Protein AF-A0AAX2FC68-F1 (afdb_monomer)

Structure (mmCIF, N/CA/C/O backbone):
data_AF-A0AAX2FC68-F1
#
_entry.id   AF-A0AAX2FC68-F1
#
loop_
_atom_site.group_PDB
_atom_site.id
_atom_site.type_symbol
_atom_site.label_atom_id
_atom_site.label_alt_id
_atom_site.label_comp_id
_atom_site.label_asym_id
_atom_site.label_entity_id
_atom_site.label_seq_id
_atom_site.pdbx_PDB_ins_code
_atom_site.Cartn_x
_atom_site.Cartn_y
_atom_site.Cartn_z
_atom_site.occupancy
_atom_site.B_iso_or_equiv
_atom_site.auth_seq_id
_atom_site.auth_comp_id
_atom_site.auth_asym_id
_atom_site.auth_atom_id
_atom_site.pdbx_PDB_model_num
ATOM 1 N N . MET A 1 1 ? 67.591 -0.248 -25.889 1.00 40.47 1 MET A N 1
ATOM 2 C CA . MET A 1 1 ? 66.453 0.273 -26.676 1.00 40.47 1 MET A CA 1
ATOM 3 C C . MET A 1 1 ? 65.287 -0.695 -26.553 1.00 40.47 1 MET A C 1
ATOM 5 O O . MET A 1 1 ? 65.494 -1.879 -26.754 1.00 40.47 1 MET A O 1
ATOM 9 N N . LYS A 1 2 ? 64.114 -0.145 -26.212 1.00 37.44 2 LYS A N 1
ATOM 10 C CA . LYS A 1 2 ? 62.747 -0.684 -26.336 1.00 37.44 2 LYS A CA 1
ATOM 11 C C . LYS A 1 2 ? 62.444 -2.056 -25.714 1.00 37.44 2 LYS A C 1
ATOM 13 O O . LYS A 1 2 ? 62.484 -3.071 -26.389 1.00 37.44 2 LYS A O 1
ATOM 18 N N . ASN A 1 3 ? 6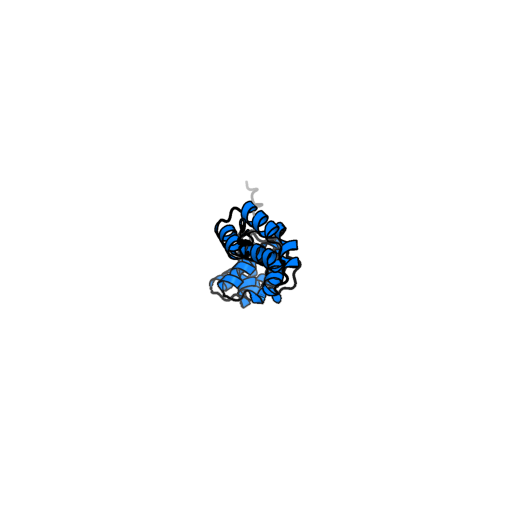1.953 -2.021 -24.475 1.00 39.72 3 ASN A N 1
ATOM 19 C CA . ASN A 1 3 ? 60.967 -2.987 -23.998 1.00 39.72 3 ASN A CA 1
ATOM 20 C C . ASN A 1 3 ? 59.783 -2.201 -23.419 1.00 39.72 3 ASN A C 1
ATOM 22 O O . ASN A 1 3 ? 59.843 -1.729 -22.288 1.00 39.72 3 ASN A O 1
ATOM 26 N N . SER A 1 4 ? 58.750 -1.954 -24.227 1.00 41.59 4 SER A N 1
ATOM 27 C CA . SER A 1 4 ? 57.489 -1.339 -23.780 1.00 41.59 4 SER A CA 1
ATOM 28 C C . SER A 1 4 ? 56.379 -1.636 -24.789 1.00 41.59 4 SER A C 1
ATOM 30 O O . SER A 1 4 ? 56.001 -0.782 -25.584 1.00 41.59 4 SER A O 1
ATOM 32 N N . GLN A 1 5 ? 55.866 -2.863 -24.773 1.00 49.41 5 GLN A N 1
ATOM 33 C CA . GLN A 1 5 ? 54.536 -3.185 -25.290 1.00 49.41 5 GLN A CA 1
ATOM 34 C C . GLN A 1 5 ? 53.947 -4.288 -24.410 1.00 49.41 5 GLN A C 1
ATOM 36 O O . GLN A 1 5 ? 54.045 -5.472 -24.698 1.00 49.41 5 GLN A O 1
ATOM 41 N N . ALA A 1 6 ? 53.391 -3.869 -23.278 1.00 46.03 6 ALA A N 1
ATOM 42 C CA . ALA A 1 6 ? 52.452 -4.650 -22.481 1.00 46.03 6 ALA A CA 1
ATOM 43 C C . ALA A 1 6 ? 51.629 -3.671 -21.633 1.00 46.03 6 ALA A C 1
ATOM 45 O O . ALA A 1 6 ? 51.728 -3.622 -20.414 1.00 46.03 6 ALA A O 1
ATOM 46 N N . ALA A 1 7 ? 50.865 -2.817 -22.309 1.00 46.41 7 ALA A N 1
ATOM 47 C CA . ALA A 1 7 ? 49.860 -1.967 -21.684 1.00 46.41 7 ALA A CA 1
ATOM 48 C C . ALA A 1 7 ? 48.646 -1.886 -22.612 1.00 46.41 7 ALA A C 1
ATOM 50 O O . ALA A 1 7 ? 48.330 -0.838 -23.157 1.00 46.41 7 ALA A O 1
ATOM 51 N N . SER A 1 8 ? 48.006 -3.027 -22.863 1.00 46.03 8 SER A N 1
ATOM 52 C CA . SER A 1 8 ? 46.668 -3.053 -23.456 1.00 46.03 8 SER A CA 1
ATOM 53 C C . SER A 1 8 ? 46.000 -4.388 -23.142 1.00 46.03 8 SER A C 1
ATOM 55 O O . SER A 1 8 ? 45.936 -5.277 -23.982 1.00 46.03 8 SER A O 1
ATOM 57 N N . ALA A 1 9 ? 45.592 -4.572 -21.885 1.00 43.12 9 ALA A N 1
ATOM 58 C CA . ALA A 1 9 ? 44.722 -5.695 -21.517 1.00 43.12 9 ALA A CA 1
ATOM 59 C C . ALA A 1 9 ? 43.842 -5.463 -20.275 1.00 43.12 9 ALA A C 1
ATOM 61 O O . ALA A 1 9 ? 42.993 -6.297 -20.004 1.00 43.12 9 ALA A O 1
ATOM 62 N N . ASN A 1 10 ? 43.974 -4.348 -19.541 1.00 42.75 10 ASN A N 1
ATOM 63 C CA . ASN A 1 10 ? 43.264 -4.161 -18.263 1.00 42.75 10 ASN A CA 1
ATOM 64 C C . ASN A 1 10 ? 42.402 -2.888 -18.211 1.00 42.75 10 ASN A C 1
ATOM 66 O O . ASN A 1 10 ? 42.397 -2.186 -17.207 1.00 42.75 10 ASN A O 1
ATOM 70 N N . ASN A 1 11 ? 41.682 -2.570 -19.290 1.00 44.22 11 ASN A N 1
ATOM 71 C CA . ASN A 1 11 ? 40.682 -1.490 -19.289 1.00 44.22 11 ASN A CA 1
ATOM 72 C C . ASN A 1 11 ? 39.440 -1.835 -20.129 1.00 44.22 11 ASN A C 1
ATOM 74 O O . ASN A 1 11 ? 38.867 -0.988 -20.809 1.00 44.22 11 ASN A O 1
ATOM 78 N N . VAL A 1 12 ? 39.002 -3.096 -20.085 1.00 41.94 12 VAL A N 1
ATOM 79 C CA . VAL A 1 12 ? 37.715 -3.498 -20.668 1.00 41.94 12 VAL A CA 1
ATOM 80 C C . VAL A 1 12 ? 36.619 -3.310 -19.608 1.00 41.94 12 VAL A C 1
ATOM 82 O O . VAL A 1 12 ? 36.277 -4.218 -18.863 1.00 41.94 12 VAL A O 1
ATOM 85 N N . THR A 1 13 ? 36.153 -2.059 -19.521 1.00 41.53 13 THR A N 1
ATOM 86 C CA . THR A 1 13 ? 34.776 -1.617 -19.209 1.00 41.53 13 THR A CA 1
ATOM 87 C C . THR A 1 13 ? 34.041 -2.240 -18.012 1.00 41.53 13 THR A C 1
ATOM 89 O O . THR A 1 13 ? 33.304 -3.209 -18.150 1.00 41.53 13 THR A O 1
ATOM 92 N N . SER A 1 14 ? 34.039 -1.525 -16.882 1.00 45.28 14 SER A N 1
ATOM 93 C CA . SER A 1 14 ? 33.048 -1.619 -15.786 1.00 45.28 14 SER A CA 1
ATOM 94 C C . SER A 1 14 ? 31.632 -1.129 -16.167 1.00 45.28 14 SER A C 1
ATOM 96 O O . SER A 1 14 ? 30.842 -0.728 -15.315 1.00 45.28 14 SER A O 1
ATOM 98 N N . LEU A 1 15 ? 31.314 -1.140 -17.460 1.00 46.47 15 LEU A N 1
ATOM 99 C CA . LEU A 1 15 ? 30.101 -0.620 -18.081 1.00 46.47 15 LEU A CA 1
ATOM 100 C C . LEU A 1 15 ? 29.661 -1.618 -19.155 1.00 46.47 15 LEU A C 1
ATOM 102 O O . LEU A 1 15 ? 29.575 -1.290 -20.336 1.00 46.47 15 LEU A O 1
ATOM 106 N N . GLU A 1 16 ? 29.326 -2.844 -18.759 1.00 49.53 16 GLU A N 1
ATOM 107 C CA . GLU A 1 16 ? 28.212 -3.488 -19.453 1.00 49.53 16 GLU A CA 1
ATOM 108 C C . GLU A 1 16 ? 26.978 -2.649 -19.122 1.00 49.53 16 GLU A C 1
ATOM 110 O O . GLU A 1 16 ? 26.281 -2.864 -18.130 1.00 49.53 16 GLU A O 1
ATOM 115 N N . VAL A 1 17 ? 26.769 -1.598 -19.917 1.00 57.50 17 VAL A N 1
ATOM 116 C CA . VAL A 1 17 ? 25.525 -0.843 -19.932 1.00 57.50 17 VAL A CA 1
ATOM 117 C C . VAL A 1 17 ? 24.435 -1.876 -20.159 1.00 57.50 17 VAL A C 1
ATOM 119 O O . VAL A 1 17 ? 24.321 -2.426 -21.254 1.00 57.50 17 VAL A O 1
ATOM 122 N N . ASN A 1 18 ? 23.662 -2.183 -19.118 1.00 79.19 18 ASN A N 1
ATOM 123 C CA . ASN A 1 18 ? 22.539 -3.090 -19.256 1.00 79.19 18 ASN A CA 1
ATOM 124 C C . ASN A 1 18 ? 21.540 -2.412 -20.199 1.00 79.19 18 ASN A C 1
ATOM 126 O O . ASN A 1 18 ? 20.808 -1.509 -19.794 1.00 79.19 18 ASN A O 1
ATOM 130 N N . ALA A 1 19 ? 21.561 -2.805 -21.474 1.00 91.38 19 ALA A N 1
ATOM 131 C CA . ALA A 1 19 ? 20.755 -2.186 -22.518 1.00 91.38 19 ALA A CA 1
ATOM 132 C C . ALA A 1 19 ? 19.268 -2.171 -22.135 1.00 91.38 19 ALA A C 1
ATOM 134 O O . ALA A 1 19 ? 18.586 -1.183 -22.392 1.00 91.38 19 ALA A O 1
ATOM 135 N N . ASN A 1 20 ? 18.802 -3.203 -21.423 1.00 95.31 20 ASN A N 1
ATOM 136 C CA . ASN A 1 20 ? 17.430 -3.282 -20.930 1.00 95.31 20 ASN A CA 1
ATOM 137 C C . ASN A 1 20 ? 17.138 -2.227 -19.849 1.00 95.31 20 ASN A C 1
ATOM 139 O O . ASN A 1 20 ? 16.063 -1.637 -19.851 1.00 95.31 20 ASN A O 1
ATOM 143 N N . LEU A 1 21 ? 18.089 -1.926 -18.953 1.00 95.62 21 LEU A N 1
ATOM 144 C CA . LEU A 1 21 ? 17.924 -0.850 -17.966 1.00 95.62 21 LEU A CA 1
ATOM 145 C C . LEU A 1 21 ? 17.773 0.505 -18.669 1.00 95.62 21 LEU A C 1
ATOM 147 O O . LEU A 1 21 ? 16.828 1.239 -18.394 1.00 95.62 21 LEU A O 1
ATOM 151 N N . ILE A 1 22 ? 18.655 0.819 -19.621 1.00 96.12 22 ILE A N 1
ATOM 152 C CA . ILE A 1 22 ? 18.589 2.084 -20.369 1.00 96.12 22 ILE A CA 1
ATOM 153 C C . ILE A 1 22 ? 17.311 2.179 -21.207 1.00 96.12 22 ILE A C 1
ATOM 155 O O . ILE A 1 22 ? 16.667 3.230 -21.227 1.00 96.12 22 ILE A O 1
ATOM 159 N N . ASN A 1 23 ? 16.924 1.102 -21.891 1.00 96.94 23 ASN A N 1
ATOM 160 C CA . ASN A 1 23 ? 15.702 1.071 -22.691 1.00 96.94 23 ASN A CA 1
ATOM 161 C C . ASN A 1 23 ? 14.460 1.222 -21.816 1.00 96.94 23 ASN A C 1
ATOM 163 O O . ASN A 1 23 ? 13.601 2.043 -22.134 1.00 96.94 23 ASN A O 1
ATOM 167 N N . GLY A 1 24 ? 14.396 0.504 -20.693 1.00 97.75 24 GLY A N 1
ATOM 168 C CA . GLY A 1 24 ? 13.318 0.635 -19.722 1.00 97.75 24 GLY A CA 1
ATOM 169 C C . GLY A 1 24 ? 13.201 2.066 -19.199 1.00 97.75 24 GLY A C 1
ATOM 170 O O . GLY A 1 24 ? 12.123 2.649 -19.264 1.00 97.75 24 GLY A O 1
ATOM 171 N N . LEU A 1 25 ? 14.313 2.694 -18.798 1.00 97.69 25 LEU A N 1
ATOM 172 C CA . LEU A 1 25 ? 14.320 4.092 -18.348 1.00 97.69 25 LEU A CA 1
ATOM 173 C C . LEU A 1 25 ? 13.834 5.061 -19.438 1.00 97.69 25 LEU A C 1
ATOM 175 O O . LEU A 1 25 ? 13.022 5.943 -19.159 1.00 97.69 25 LEU A O 1
ATOM 179 N N . ARG A 1 26 ? 14.284 4.888 -20.689 1.00 98.06 26 ARG A N 1
ATOM 180 C CA . ARG A 1 26 ? 13.847 5.714 -21.829 1.00 98.06 26 ARG A CA 1
ATOM 181 C C . ARG A 1 26 ? 12.356 5.557 -22.116 1.00 98.06 26 ARG A C 1
ATOM 183 O O . ARG A 1 26 ? 11.676 6.557 -22.325 1.00 98.06 26 ARG A O 1
ATOM 190 N N . LEU A 1 27 ? 11.847 4.326 -22.112 1.00 98.56 27 LEU A N 1
ATOM 191 C CA . LEU A 1 27 ? 10.428 4.033 -22.315 1.00 98.56 27 LEU A CA 1
ATOM 192 C C . LEU A 1 27 ? 9.574 4.612 -21.177 1.00 98.56 27 LEU A C 1
ATOM 194 O O . LEU A 1 27 ? 8.558 5.253 -21.450 1.00 98.56 27 LEU A O 1
ATOM 198 N N . SER A 1 28 ? 10.016 4.479 -19.922 1.00 98.06 28 SER A N 1
ATOM 199 C CA . SER A 1 28 ? 9.349 5.087 -18.764 1.00 98.06 28 SER A CA 1
ATOM 200 C C . SER A 1 28 ? 9.317 6.612 -18.845 1.00 98.06 28 SER A C 1
ATOM 202 O O . SER A 1 28 ? 8.293 7.212 -18.520 1.00 98.06 28 SER A O 1
ATOM 204 N N . ALA A 1 29 ? 10.392 7.250 -19.323 1.00 97.88 29 ALA A N 1
ATOM 205 C CA . ALA A 1 29 ? 10.455 8.704 -19.492 1.00 97.88 29 ALA A CA 1
ATOM 206 C C . ALA A 1 29 ? 9.428 9.238 -20.509 1.00 97.88 29 ALA A C 1
ATOM 208 O O . ALA A 1 29 ? 8.962 10.367 -20.374 1.00 97.88 29 ALA A O 1
ATOM 209 N N . VAL A 1 30 ? 9.033 8.420 -21.490 1.00 98.06 30 VAL A N 1
ATOM 210 C CA . VAL A 1 30 ? 7.957 8.732 -22.451 1.00 98.06 30 VAL A CA 1
ATOM 211 C C . VAL A 1 30 ? 6.627 8.053 -22.099 1.00 98.06 30 VAL A C 1
ATOM 213 O O . VAL A 1 30 ? 5.759 7.910 -22.956 1.00 98.06 30 VAL A O 1
ATOM 216 N N . GLN A 1 31 ? 6.463 7.639 -20.837 1.00 97.88 31 GLN A N 1
ATOM 217 C CA . GLN A 1 31 ? 5.240 7.059 -20.263 1.00 97.88 31 GLN A CA 1
ATOM 218 C C . GLN A 1 31 ? 4.774 5.739 -20.904 1.00 97.88 31 GLN A C 1
ATOM 220 O O . GLN A 1 31 ? 3.636 5.310 -20.712 1.00 97.88 31 GLN A O 1
ATOM 225 N N . LYS A 1 32 ? 5.658 5.036 -21.621 1.00 98.50 32 LYS A N 1
ATOM 226 C CA . LYS A 1 32 ? 5.400 3.685 -22.143 1.00 98.50 32 LYS A CA 1
ATOM 227 C C . LYS A 1 32 ? 5.672 2.636 -21.067 1.00 98.50 32 LYS A C 1
ATOM 229 O O . LYS A 1 32 ? 6.570 1.806 -21.199 1.00 98.50 32 LYS A O 1
ATOM 234 N N . TYR A 1 33 ? 4.925 2.701 -19.967 1.00 98.44 33 TYR A N 1
ATOM 235 C CA . TYR A 1 33 ? 5.216 1.915 -18.765 1.00 98.44 33 TYR A CA 1
ATOM 236 C C . TYR A 1 33 ? 5.081 0.405 -18.977 1.00 98.44 33 TYR A C 1
ATOM 238 O O . TYR A 1 33 ? 5.856 -0.355 -18.401 1.00 98.44 33 TYR A O 1
ATOM 246 N N . GLN A 1 34 ? 4.133 -0.046 -19.804 1.00 98.44 34 GLN A N 1
ATOM 247 C CA . GLN A 1 34 ? 3.976 -1.468 -20.122 1.00 98.44 34 GLN A CA 1
ATOM 248 C C . GLN A 1 34 ? 5.219 -2.016 -20.837 1.00 98.44 34 GLN A C 1
ATOM 250 O O . GLN A 1 34 ? 5.758 -3.035 -20.411 1.00 98.44 34 GLN A O 1
ATOM 255 N N . ASP A 1 35 ? 5.710 -1.308 -21.858 1.00 98.44 35 ASP A N 1
ATOM 256 C CA . ASP A 1 35 ? 6.912 -1.694 -22.608 1.00 98.44 35 ASP A CA 1
ATOM 257 C C . ASP A 1 35 ? 8.164 -1.597 -21.728 1.00 98.44 35 ASP A C 1
ATOM 259 O O . ASP A 1 35 ? 8.995 -2.503 -21.707 1.00 98.44 35 ASP A O 1
ATOM 263 N N . ALA A 1 36 ? 8.277 -0.528 -20.935 1.00 98.56 36 ALA A N 1
ATOM 264 C CA . ALA A 1 36 ? 9.378 -0.351 -19.997 1.00 98.56 36 ALA A CA 1
ATOM 265 C C . ALA A 1 36 ? 9.447 -1.486 -18.966 1.00 98.56 36 ALA A C 1
ATOM 267 O O . ALA A 1 36 ? 10.529 -1.981 -18.654 1.00 98.56 36 ALA A O 1
ATOM 268 N N . ALA A 1 37 ? 8.294 -1.944 -18.472 1.00 98.44 37 ALA A N 1
ATOM 269 C CA . ALA A 1 37 ? 8.232 -3.076 -17.561 1.00 98.44 37 ALA A CA 1
ATOM 270 C C . ALA A 1 37 ? 8.746 -4.371 -18.213 1.00 98.44 37 ALA A C 1
ATOM 272 O O . ALA A 1 37 ? 9.383 -5.158 -17.522 1.00 98.44 37 ALA A O 1
ATOM 273 N N . LEU A 1 38 ? 8.513 -4.593 -19.514 1.00 98.12 38 LEU A N 1
ATOM 274 C CA . LEU A 1 38 ? 9.059 -5.755 -20.234 1.00 98.12 38 LEU A CA 1
ATOM 275 C C . LEU A 1 38 ? 10.588 -5.699 -20.353 1.00 98.12 38 LEU A C 1
ATOM 277 O O . LEU A 1 38 ? 11.248 -6.737 -20.304 1.00 98.12 38 LEU A O 1
ATOM 281 N N . GLU A 1 39 ? 11.163 -4.504 -20.485 1.00 97.94 39 GLU A N 1
ATOM 282 C CA . GLU A 1 39 ? 12.617 -4.328 -20.445 1.00 97.94 39 GLU A CA 1
ATOM 283 C C . GLU A 1 39 ? 13.161 -4.573 -19.030 1.00 97.94 39 GLU A C 1
ATOM 285 O O . GLU A 1 39 ? 14.111 -5.336 -18.852 1.00 97.94 39 GLU A O 1
ATOM 290 N N . PHE A 1 40 ? 12.517 -4.024 -17.997 1.00 97.56 40 PHE A N 1
ATOM 291 C CA . PHE A 1 40 ? 12.919 -4.250 -16.605 1.00 97.56 40 PHE A CA 1
ATOM 292 C C . PHE A 1 40 ? 12.728 -5.690 -16.121 1.00 97.56 40 PHE A C 1
ATOM 294 O O . PHE A 1 40 ? 13.457 -6.120 -15.228 1.00 97.56 40 PHE A O 1
ATOM 301 N N . ASP A 1 41 ? 11.832 -6.467 -16.737 1.00 97.12 41 ASP A N 1
ATOM 302 C CA . ASP A 1 41 ? 11.682 -7.903 -16.471 1.00 97.12 41 ASP A CA 1
ATOM 303 C C . ASP A 1 41 ? 12.984 -8.686 -16.779 1.00 97.12 41 ASP A C 1
ATOM 305 O O . ASP A 1 41 ? 13.192 -9.767 -16.228 1.00 97.12 41 ASP A O 1
ATOM 309 N N . LYS A 1 42 ? 13.880 -8.128 -17.609 1.00 95.69 42 LYS A N 1
ATOM 310 C CA . LYS A 1 42 ? 15.174 -8.713 -18.013 1.00 95.69 42 LYS A CA 1
ATOM 311 C C . LYS A 1 42 ? 16.359 -8.212 -17.173 1.00 95.69 42 LYS A C 1
ATOM 313 O O . LYS A 1 42 ? 17.500 -8.609 -17.414 1.00 95.69 42 LYS A O 1
ATOM 318 N N . VAL A 1 43 ? 16.122 -7.300 -16.231 1.00 94.06 43 VAL A N 1
ATOM 319 C CA . VAL A 1 43 ? 17.163 -6.664 -15.415 1.00 94.06 43 VAL A CA 1
ATOM 320 C C . VAL A 1 43 ? 17.287 -7.373 -14.067 1.00 94.06 43 VAL A C 1
ATOM 322 O O . VAL A 1 43 ? 16.293 -7.648 -13.398 1.00 94.06 43 VAL A O 1
ATOM 325 N N . ASP A 1 44 ? 18.521 -7.627 -13.622 1.00 94.62 44 ASP A N 1
ATOM 326 C CA . ASP A 1 44 ? 18.782 -8.125 -12.268 1.00 94.62 44 ASP A CA 1
ATOM 327 C C . ASP A 1 44 ? 18.579 -7.000 -11.241 1.00 94.62 44 ASP A C 1
ATOM 329 O O . ASP A 1 44 ? 19.502 -6.247 -10.916 1.00 94.62 44 ASP A O 1
ATOM 333 N N . TYR A 1 45 ? 17.348 -6.887 -10.731 1.00 95.50 45 TYR A N 1
ATOM 334 C CA . TYR A 1 45 ? 16.937 -5.857 -9.772 1.00 95.50 45 TYR A CA 1
ATOM 335 C C . TYR A 1 45 ? 17.876 -5.758 -8.560 1.00 95.50 45 TYR A C 1
ATOM 337 O O . TYR A 1 45 ? 18.128 -4.661 -8.061 1.00 95.50 45 TYR A O 1
ATOM 345 N N . LYS A 1 46 ? 18.447 -6.876 -8.089 1.00 95.31 46 LYS A N 1
ATOM 346 C CA . LYS A 1 46 ? 19.290 -6.885 -6.882 1.00 95.31 46 LYS A CA 1
ATOM 347 C C . LYS A 1 46 ? 20.595 -6.114 -7.069 1.00 95.31 46 LYS A C 1
ATOM 349 O O . LYS A 1 46 ? 21.102 -5.574 -6.087 1.00 95.31 46 LYS A O 1
ATOM 354 N N . LYS A 1 47 ? 21.097 -6.030 -8.305 1.00 94.25 47 LYS A N 1
ATOM 355 C CA . LYS A 1 47 ? 22.338 -5.324 -8.665 1.00 94.25 47 LYS A CA 1
ATOM 356 C C . LYS A 1 47 ? 22.142 -3.835 -8.945 1.00 94.25 47 LYS A C 1
ATOM 358 O O . LYS A 1 47 ? 23.124 -3.124 -9.133 1.00 94.25 47 LYS A O 1
ATOM 363 N N . LEU A 1 48 ? 20.898 -3.364 -8.991 1.00 94.12 48 LEU A N 1
ATOM 364 C CA . LEU A 1 48 ? 20.595 -1.972 -9.297 1.00 94.12 48 LEU A CA 1
ATOM 365 C C . LEU A 1 48 ? 20.928 -1.032 -8.136 1.00 94.12 48 LEU A C 1
ATOM 367 O O . LEU A 1 48 ? 20.754 -1.370 -6.959 1.00 94.12 48 LEU A O 1
ATOM 371 N N . GLY A 1 49 ? 21.345 0.185 -8.490 1.00 94.25 49 GLY A N 1
ATOM 372 C CA . GLY A 1 49 ? 21.458 1.296 -7.553 1.00 94.25 49 GLY A CA 1
ATOM 373 C C . GLY A 1 49 ? 20.088 1.744 -7.036 1.00 94.25 49 GLY A C 1
ATOM 374 O O . GLY A 1 49 ? 19.048 1.444 -7.621 1.00 94.25 49 GLY A O 1
ATOM 375 N N . LYS A 1 50 ? 20.078 2.490 -5.926 1.00 95.38 50 LYS A N 1
ATOM 376 C CA . LYS A 1 50 ? 18.846 2.922 -5.241 1.00 95.38 50 LYS A CA 1
ATOM 377 C C . LYS A 1 50 ? 17.862 3.652 -6.164 1.00 95.38 50 LYS A C 1
ATOM 379 O O . LYS A 1 50 ? 16.666 3.385 -6.107 1.00 95.38 50 LYS A O 1
ATOM 384 N N . GLU A 1 51 ? 18.355 4.562 -6.999 1.00 95.44 51 GLU A N 1
ATOM 385 C CA . GLU A 1 51 ? 17.493 5.367 -7.872 1.00 95.44 51 GLU A CA 1
ATOM 386 C C . GLU A 1 51 ? 16.939 4.553 -9.051 1.00 95.44 51 GLU A C 1
ATOM 388 O O . GLU A 1 51 ? 15.751 4.652 -9.353 1.00 95.44 51 GLU A O 1
ATOM 393 N N . ASP A 1 52 ? 17.737 3.649 -9.627 1.00 96.56 52 ASP A N 1
ATOM 394 C CA . ASP A 1 52 ? 17.263 2.721 -10.661 1.00 96.56 52 ASP A CA 1
ATOM 395 C C . ASP A 1 52 ? 16.210 1.756 -10.109 1.00 96.56 52 ASP A C 1
ATOM 397 O O . ASP A 1 52 ? 15.180 1.530 -10.743 1.00 96.56 52 ASP A O 1
ATOM 401 N N . LYS A 1 53 ? 16.414 1.232 -8.890 1.00 97.81 53 LYS A N 1
ATOM 402 C CA . LYS A 1 53 ? 15.410 0.403 -8.205 1.00 97.81 53 LYS A CA 1
ATOM 403 C C . LYS A 1 53 ? 14.081 1.135 -8.075 1.00 97.81 53 LYS A C 1
ATOM 405 O O . LYS A 1 53 ? 13.048 0.578 -8.437 1.00 97.81 53 LYS A O 1
ATOM 410 N N . LYS A 1 54 ? 14.095 2.394 -7.625 1.00 97.75 54 LYS A N 1
ATOM 411 C CA . LYS A 1 54 ? 12.873 3.209 -7.543 1.00 97.75 54 LYS A CA 1
ATOM 412 C C . LYS A 1 54 ? 12.213 3.372 -8.910 1.00 97.75 54 LYS A C 1
ATOM 414 O O . LYS A 1 54 ? 11.006 3.170 -9.012 1.00 97.75 54 LYS A O 1
ATOM 419 N N . ALA A 1 55 ? 12.978 3.700 -9.953 1.00 97.94 55 ALA A N 1
ATOM 420 C CA . ALA A 1 55 ? 12.437 3.849 -11.304 1.00 97.94 55 ALA A CA 1
ATOM 421 C C . ALA A 1 55 ? 11.752 2.558 -11.789 1.00 97.94 55 ALA A C 1
ATOM 423 O O . ALA A 1 55 ? 10.649 2.612 -12.343 1.00 97.94 55 ALA A O 1
ATOM 424 N N . VAL A 1 56 ? 12.355 1.399 -11.513 1.00 98.44 56 VAL A N 1
ATOM 425 C CA . VAL A 1 56 ? 11.781 0.079 -11.810 1.00 98.44 56 VAL A CA 1
ATOM 426 C C . VAL A 1 56 ? 10.484 -0.158 -11.029 1.00 98.44 56 VAL A C 1
ATOM 428 O O . VAL A 1 56 ? 9.466 -0.498 -11.634 1.00 98.44 56 VAL A O 1
ATOM 431 N N . LEU A 1 57 ? 10.480 0.062 -9.709 1.00 98.75 57 LEU A N 1
ATOM 432 C CA . LEU A 1 57 ? 9.301 -0.141 -8.855 1.00 98.75 57 LEU A CA 1
ATOM 433 C C . LEU A 1 57 ? 8.120 0.749 -9.273 1.00 98.75 57 LEU A C 1
ATOM 435 O O . LEU A 1 57 ? 7.002 0.255 -9.439 1.00 98.75 57 LEU A O 1
ATOM 439 N N . PHE A 1 58 ? 8.364 2.040 -9.518 1.00 98.50 58 PHE A N 1
ATOM 440 C CA . PHE A 1 58 ? 7.331 2.955 -10.012 1.00 98.50 58 PHE A CA 1
ATOM 441 C C . PHE A 1 58 ? 6.842 2.571 -11.407 1.00 98.50 58 PHE A C 1
ATOM 443 O O . PHE A 1 58 ? 5.646 2.638 -11.670 1.00 98.50 58 PHE A O 1
ATOM 450 N N . THR A 1 59 ? 7.723 2.103 -12.290 1.00 98.69 59 THR A N 1
ATOM 451 C CA . THR A 1 59 ? 7.307 1.621 -13.615 1.00 98.69 59 THR A CA 1
ATOM 452 C C . THR A 1 59 ? 6.410 0.388 -13.507 1.00 98.69 59 THR A C 1
ATOM 454 O O . THR A 1 59 ? 5.393 0.303 -14.199 1.00 98.69 59 THR A O 1
ATOM 457 N N . TYR A 1 60 ? 6.715 -0.550 -12.605 1.00 98.75 60 TYR A N 1
ATOM 458 C CA . TYR A 1 60 ? 5.813 -1.670 -12.330 1.00 98.75 60 TYR A CA 1
ATOM 459 C C . TYR A 1 60 ? 4.464 -1.195 -11.788 1.00 98.75 60 TYR A C 1
ATOM 461 O O . TYR A 1 60 ? 3.431 -1.649 -12.270 1.00 98.75 60 TYR A O 1
ATOM 469 N N . LEU A 1 61 ? 4.437 -0.241 -10.858 1.00 98.56 61 LEU A N 1
ATOM 470 C CA . LEU A 1 61 ? 3.186 0.327 -10.351 1.00 98.56 61 LEU A CA 1
ATOM 471 C C . LEU A 1 61 ? 2.347 0.980 -11.463 1.00 98.56 61 LEU A C 1
ATOM 473 O O . LEU A 1 61 ? 1.176 0.639 -11.631 1.00 98.56 61 LEU A O 1
ATOM 477 N N . LEU A 1 62 ? 2.959 1.859 -12.258 1.00 98.06 62 LEU A N 1
ATOM 478 C CA . LEU A 1 62 ? 2.291 2.622 -13.318 1.00 98.06 62 LEU A CA 1
ATOM 479 C C . LEU A 1 62 ? 1.872 1.753 -14.515 1.00 98.06 62 LEU A C 1
ATOM 481 O O . LEU A 1 62 ? 0.922 2.086 -15.216 1.00 98.06 62 LEU A O 1
ATOM 485 N N . SER A 1 63 ? 2.523 0.606 -14.719 1.00 98.00 63 SER A N 1
ATOM 486 C CA . SER A 1 63 ? 2.101 -0.411 -15.696 1.00 98.00 63 SER A CA 1
ATOM 487 C C . SER A 1 63 ? 1.025 -1.371 -15.168 1.00 98.00 63 SER A C 1
ATOM 489 O O . SER A 1 63 ? 0.638 -2.302 -15.872 1.00 98.00 63 SER A O 1
ATOM 491 N N . GLY A 1 64 ? 0.535 -1.174 -13.938 1.00 96.88 64 GLY A N 1
ATOM 492 C CA . GLY A 1 64 ? -0.471 -2.034 -13.308 1.00 96.88 64 GLY A CA 1
ATOM 493 C C . GLY A 1 64 ? 0.088 -3.312 -12.671 1.00 96.88 64 GLY A C 1
ATOM 494 O O . GLY A 1 64 ? -0.676 -4.125 -12.159 1.00 96.88 64 GLY A O 1
ATOM 495 N N . LYS A 1 65 ? 1.412 -3.489 -12.638 1.00 97.94 65 LYS A N 1
ATOM 496 C CA . LYS A 1 65 ? 2.121 -4.621 -12.018 1.00 97.94 65 LYS A CA 1
ATOM 497 C C . LYS A 1 65 ? 2.484 -4.342 -10.545 1.00 97.94 65 LYS A C 1
ATOM 499 O O . LYS A 1 65 ? 3.575 -4.688 -10.096 1.00 97.94 65 LYS A O 1
ATOM 504 N N . ALA A 1 66 ? 1.580 -3.740 -9.768 1.00 98.06 66 ALA A N 1
ATOM 505 C CA . ALA A 1 66 ? 1.841 -3.351 -8.373 1.00 98.06 66 ALA A CA 1
ATOM 506 C C . ALA A 1 66 ? 2.253 -4.529 -7.466 1.00 98.06 66 ALA A C 1
ATOM 508 O O . ALA A 1 66 ? 3.151 -4.376 -6.641 1.00 98.06 66 ALA A O 1
ATOM 509 N N . GLN A 1 67 ? 1.670 -5.718 -7.671 1.00 98.06 67 GLN A N 1
ATOM 510 C CA . GLN A 1 67 ? 2.069 -6.944 -6.966 1.00 98.06 67 GLN A CA 1
ATOM 511 C C . GLN A 1 67 ? 3.572 -7.211 -7.104 1.00 98.06 67 GLN A C 1
ATOM 513 O O . GLN A 1 67 ? 4.258 -7.425 -6.112 1.00 98.06 67 GLN A O 1
ATOM 518 N N . LYS A 1 68 ? 4.094 -7.124 -8.332 1.00 97.69 68 LYS A N 1
ATOM 519 C CA . LYS A 1 68 ? 5.508 -7.373 -8.611 1.00 97.69 68 LYS A CA 1
ATOM 520 C C . LYS A 1 68 ? 6.413 -6.368 -7.903 1.00 97.69 68 LYS A C 1
ATOM 522 O O . LYS A 1 68 ? 7.478 -6.744 -7.428 1.00 97.69 68 LYS A O 1
ATOM 527 N N . ALA A 1 69 ? 5.998 -5.104 -7.826 1.00 97.81 69 ALA A N 1
ATOM 528 C CA . ALA A 1 69 ? 6.755 -4.087 -7.105 1.00 97.81 69 ALA A CA 1
ATOM 529 C C . ALA A 1 69 ? 6.865 -4.429 -5.606 1.00 97.81 69 ALA A C 1
ATOM 531 O O . ALA A 1 69 ? 7.956 -4.372 -5.049 1.00 97.81 69 ALA A O 1
ATOM 532 N N . ILE A 1 70 ? 5.767 -4.864 -4.981 1.00 97.50 70 ILE A N 1
ATOM 533 C CA . ILE A 1 70 ? 5.740 -5.269 -3.563 1.00 97.50 70 ILE A CA 1
ATOM 534 C C . ILE A 1 70 ? 6.537 -6.557 -3.322 1.00 97.50 70 ILE A C 1
ATOM 536 O O . ILE A 1 70 ? 7.225 -6.671 -2.309 1.00 97.50 70 ILE A O 1
ATOM 540 N N . ASP A 1 71 ? 6.464 -7.522 -4.242 1.00 96.56 71 ASP A N 1
ATOM 541 C CA . ASP A 1 71 ? 7.219 -8.777 -4.142 1.00 96.56 71 ASP A CA 1
ATOM 542 C C . ASP A 1 71 ? 8.737 -8.542 -4.207 1.00 96.56 71 ASP A C 1
ATOM 544 O O . ASP A 1 71 ? 9.508 -9.291 -3.606 1.00 96.56 71 ASP A O 1
ATOM 548 N N . LEU A 1 72 ? 9.167 -7.505 -4.934 1.00 96.75 72 LEU A N 1
ATOM 549 C CA . LEU A 1 72 ? 10.566 -7.085 -5.006 1.00 96.75 72 LEU A CA 1
ATOM 550 C C . LEU A 1 72 ? 11.001 -6.297 -3.767 1.00 96.75 72 LEU A C 1
ATOM 552 O O . LEU A 1 72 ? 12.111 -6.510 -3.282 1.00 96.75 72 LEU A O 1
ATOM 556 N N . GLU A 1 73 ? 10.149 -5.398 -3.273 1.00 96.62 73 GLU A N 1
ATOM 557 C CA . GLU A 1 73 ? 10.452 -4.507 -2.154 1.00 96.62 73 GLU A CA 1
ATOM 558 C C . GLU A 1 73 ? 9.188 -4.264 -1.314 1.00 96.62 73 GLU A C 1
ATOM 560 O O . GLU A 1 73 ? 8.309 -3.488 -1.694 1.00 96.62 73 GLU A O 1
ATOM 565 N N . GLN A 1 74 ? 9.080 -4.913 -0.150 1.00 94.81 74 GLN A N 1
ATOM 566 C CA . GLN A 1 74 ? 7.857 -4.834 0.660 1.00 94.81 74 GLN A CA 1
ATOM 567 C C . GLN A 1 74 ? 7.563 -3.418 1.165 1.00 94.81 74 GLN A C 1
ATOM 569 O O . GLN A 1 74 ? 6.396 -3.025 1.222 1.00 94.81 74 GLN A O 1
ATOM 574 N N . ASP A 1 75 ? 8.599 -2.633 1.460 1.00 94.25 75 ASP A N 1
ATOM 575 C CA . ASP A 1 75 ? 8.467 -1.249 1.929 1.00 94.25 75 ASP A CA 1
ATOM 576 C C . ASP A 1 75 ? 7.872 -0.324 0.853 1.00 94.25 75 ASP A C 1
ATOM 578 O O . ASP A 1 75 ? 7.327 0.737 1.157 1.00 94.25 75 ASP A O 1
ATOM 582 N N . PHE A 1 76 ? 7.872 -0.747 -0.417 1.00 97.25 76 PHE A N 1
ATOM 583 C CA . PHE A 1 76 ? 7.219 -0.007 -1.495 1.00 97.25 76 PHE A CA 1
ATOM 584 C C . PHE A 1 76 ? 5.683 -0.009 -1.390 1.00 97.25 76 PHE A C 1
ATOM 586 O O . PHE A 1 76 ? 5.017 0.766 -2.082 1.00 97.25 76 PHE A O 1
ATOM 593 N N . ALA A 1 77 ? 5.100 -0.823 -0.501 1.00 97.50 77 ALA A N 1
ATOM 594 C CA . ALA A 1 77 ? 3.662 -0.844 -0.236 1.00 97.50 77 ALA A CA 1
ATOM 595 C C . ALA A 1 77 ? 3.085 0.549 0.075 1.00 97.50 77 ALA A C 1
ATOM 597 O O . ALA A 1 77 ? 1.981 0.862 -0.372 1.00 97.50 77 ALA A O 1
ATOM 598 N N . GLU A 1 78 ? 3.831 1.418 0.764 1.00 96.81 78 GLU A N 1
ATOM 599 C CA . GLU A 1 78 ? 3.382 2.784 1.056 1.00 96.81 78 GLU A CA 1
ATOM 600 C C . GLU A 1 78 ? 3.201 3.627 -0.213 1.00 96.81 78 GLU A C 1
ATOM 602 O O . GLU A 1 78 ? 2.204 4.341 -0.354 1.00 96.81 78 GLU A O 1
ATOM 607 N N . SER A 1 79 ? 4.110 3.486 -1.181 1.00 98.06 79 SER A N 1
ATOM 608 C CA . SER A 1 79 ? 3.994 4.153 -2.484 1.00 98.06 79 SER A CA 1
ATOM 609 C C . SER A 1 79 ? 2.815 3.609 -3.293 1.00 98.06 79 SER A C 1
ATOM 611 O O . SER A 1 79 ? 2.103 4.384 -3.931 1.00 98.06 79 SER A O 1
ATOM 613 N N . VAL A 1 80 ? 2.557 2.296 -3.227 1.00 98.38 80 VAL A N 1
ATOM 614 C CA . VAL A 1 80 ? 1.397 1.669 -3.886 1.00 98.38 80 VAL A CA 1
ATOM 615 C C . VAL A 1 80 ? 0.081 2.209 -3.322 1.00 98.38 80 VAL A C 1
ATOM 617 O O . VAL A 1 80 ? -0.787 2.626 -4.091 1.00 98.38 80 VAL A O 1
ATOM 620 N N . VAL A 1 81 ? -0.062 2.246 -1.993 1.00 98.25 81 VAL A N 1
ATOM 621 C CA . VAL A 1 81 ? -1.257 2.798 -1.332 1.00 98.25 81 VAL A CA 1
ATOM 622 C C . VAL A 1 81 ? -1.426 4.275 -1.671 1.00 98.25 81 VAL A C 1
ATOM 624 O O . VAL A 1 81 ? -2.514 4.681 -2.077 1.00 98.25 81 VAL A O 1
ATOM 627 N N . SER A 1 82 ? -0.355 5.067 -1.566 1.00 97.81 82 SER A N 1
ATOM 628 C CA . SER A 1 82 ? -0.394 6.505 -1.858 1.00 97.81 82 SER A CA 1
ATOM 629 C C . SER A 1 82 ? -0.834 6.784 -3.294 1.00 97.81 82 SER A C 1
ATOM 631 O O . SER A 1 82 ? -1.689 7.637 -3.523 1.00 97.81 82 SER A O 1
ATOM 633 N N . TYR A 1 83 ? -0.314 6.022 -4.261 1.00 98.12 83 TYR A N 1
ATOM 634 C CA . TYR A 1 83 ? -0.730 6.126 -5.657 1.00 98.12 83 TYR A CA 1
ATOM 635 C C . TYR A 1 83 ? -2.213 5.801 -5.837 1.00 98.12 83 TYR A C 1
ATOM 637 O O . TYR A 1 83 ? -2.935 6.589 -6.444 1.00 98.12 83 TYR A O 1
ATOM 645 N N . TYR A 1 84 ? -2.693 4.678 -5.292 1.00 98.44 84 TYR A N 1
ATOM 646 C CA . TYR A 1 84 ? -4.099 4.305 -5.439 1.00 98.44 84 TYR A CA 1
ATOM 647 C C . TYR A 1 84 ? -5.062 5.263 -4.737 1.00 98.44 84 TYR A C 1
ATOM 649 O O . TYR A 1 84 ? -6.176 5.436 -5.222 1.00 98.44 84 TYR A O 1
ATOM 657 N N . ILE A 1 85 ? -4.649 5.922 -3.653 1.00 97.69 85 ILE A N 1
ATOM 658 C CA . ILE A 1 85 ? -5.408 7.039 -3.074 1.00 97.69 85 ILE A CA 1
ATOM 659 C C . ILE A 1 85 ? -5.432 8.224 -4.047 1.00 97.69 85 ILE A C 1
ATOM 661 O O . ILE A 1 85 ? -6.503 8.755 -4.326 1.00 97.69 85 ILE A O 1
ATOM 665 N N . ALA A 1 86 ? -4.277 8.616 -4.595 1.00 97.56 86 ALA A N 1
ATOM 666 C CA . ALA A 1 86 ? -4.160 9.774 -5.484 1.00 97.56 86 ALA A CA 1
ATOM 667 C C . ALA A 1 86 ? -4.986 9.643 -6.776 1.00 97.56 86 ALA A C 1
ATOM 669 O O . ALA A 1 86 ? -5.449 10.649 -7.306 1.00 97.56 86 ALA A O 1
ATOM 670 N N . VAL A 1 87 ? -5.193 8.418 -7.269 1.00 96.94 87 VAL A N 1
ATOM 671 C CA . VAL A 1 87 ? -6.038 8.139 -8.446 1.00 96.94 87 VAL A CA 1
ATOM 672 C C . VAL A 1 87 ? -7.463 7.688 -8.091 1.00 96.94 87 VAL A C 1
ATOM 674 O O . VAL A 1 87 ? -8.145 7.122 -8.942 1.00 96.94 87 VAL A O 1
ATOM 677 N N . ASP A 1 88 ? -7.894 7.889 -6.840 1.00 97.62 88 ASP A N 1
ATOM 678 C CA . ASP A 1 88 ? -9.219 7.519 -6.314 1.00 97.62 88 ASP A CA 1
ATOM 679 C C . ASP A 1 88 ? -9.624 6.057 -6.600 1.00 97.62 88 ASP A C 1
ATOM 681 O O . ASP A 1 88 ? -10.750 5.720 -6.968 1.00 97.62 88 ASP A O 1
ATOM 685 N N . ASN A 1 89 ? -8.663 5.143 -6.461 1.00 97.44 89 ASN A N 1
ATOM 686 C CA . ASN A 1 89 ? -8.846 3.722 -6.740 1.00 97.44 89 ASN A CA 1
ATOM 687 C C . ASN A 1 89 ? -8.211 2.825 -5.672 1.00 97.44 89 ASN A C 1
ATOM 689 O O . ASN A 1 89 ? -7.637 1.775 -5.972 1.00 97.44 89 ASN A O 1
ATOM 693 N N . LEU A 1 90 ? -8.340 3.214 -4.399 1.00 97.94 90 LEU A N 1
ATOM 694 C CA . LEU A 1 90 ? -7.811 2.441 -3.270 1.00 97.94 90 LEU A CA 1
ATOM 695 C C . LEU A 1 90 ? -8.314 0.988 -3.269 1.00 97.94 90 LEU A C 1
ATOM 697 O O . LEU A 1 90 ? -7.594 0.100 -2.833 1.00 97.94 90 LEU A O 1
ATOM 701 N N . LYS A 1 91 ? -9.500 0.705 -3.828 1.00 97.88 91 LYS A N 1
ATOM 702 C CA . LYS A 1 91 ? -10.058 -0.657 -3.931 1.00 97.88 91 LYS A CA 1
ATOM 703 C C . LYS A 1 91 ? -9.135 -1.653 -4.643 1.00 97.88 91 LYS A C 1
ATOM 705 O O . LYS A 1 91 ? -9.205 -2.836 -4.314 1.00 97.88 91 LYS A O 1
ATOM 710 N N . LYS A 1 92 ? -8.242 -1.202 -5.535 1.00 97.56 92 LYS A N 1
ATOM 711 C CA . LYS A 1 92 ? -7.259 -2.073 -6.203 1.00 97.56 92 LYS A CA 1
ATOM 712 C C . LYS A 1 92 ? -6.312 -2.793 -5.249 1.00 97.56 92 LYS A C 1
ATOM 714 O O . LYS A 1 92 ? -5.816 -3.859 -5.598 1.00 97.56 92 LYS A O 1
ATOM 719 N N . VAL A 1 93 ? -6.106 -2.293 -4.028 1.00 97.75 93 VAL A N 1
ATOM 720 C CA . VAL A 1 93 ? -5.289 -3.010 -3.031 1.00 97.75 93 VAL A CA 1
ATOM 721 C C . VAL A 1 93 ? -5.844 -4.401 -2.707 1.00 97.75 93 VAL A C 1
ATOM 723 O O . VAL A 1 93 ? -5.071 -5.282 -2.352 1.00 97.75 93 VAL A O 1
ATOM 726 N N . LYS A 1 94 ? -7.152 -4.636 -2.898 1.00 97.62 94 LYS A N 1
ATOM 727 C CA . LYS A 1 94 ? -7.792 -5.947 -2.686 1.00 97.62 94 LYS A CA 1
ATOM 728 C C . LYS A 1 94 ? -7.377 -7.010 -3.708 1.00 97.62 94 LYS A C 1
ATOM 730 O O . LYS A 1 94 ? -7.566 -8.195 -3.456 1.00 97.62 94 LYS A O 1
ATOM 735 N N . GLU A 1 95 ? -6.833 -6.606 -4.854 1.00 97.12 95 GLU A N 1
ATOM 736 C CA . GLU A 1 95 ? -6.330 -7.526 -5.883 1.00 97.12 95 GLU A CA 1
ATOM 737 C C . GLU A 1 95 ? -4.921 -8.046 -5.545 1.00 97.12 95 GLU A C 1
ATOM 739 O O . GLU A 1 95 ? -4.456 -9.024 -6.136 1.00 97.12 95 GLU A O 1
ATOM 744 N N . LEU A 1 96 ? -4.241 -7.407 -4.586 1.00 96.88 96 LEU A N 1
ATOM 745 C CA . LEU A 1 96 ? -2.884 -7.745 -4.182 1.00 96.88 96 LEU A CA 1
ATOM 746 C C . LEU A 1 96 ? -2.886 -8.964 -3.252 1.00 96.88 96 LEU A C 1
ATOM 748 O O . LEU A 1 96 ? -3.540 -8.996 -2.212 1.00 96.88 96 LEU A O 1
ATOM 752 N N . LYS A 1 97 ? -2.087 -9.965 -3.608 1.00 95.06 97 LYS A N 1
ATOM 753 C CA . LYS A 1 97 ? -1.812 -11.165 -2.818 1.00 95.06 97 LYS A CA 1
ATOM 754 C C . LYS A 1 97 ? -0.530 -10.943 -2.028 1.00 95.06 97 LYS A C 1
ATOM 756 O O . LYS A 1 97 ? 0.559 -11.274 -2.490 1.00 95.06 97 LYS A O 1
ATOM 761 N N . THR A 1 98 ? -0.638 -10.362 -0.840 1.00 91.06 98 THR A N 1
ATOM 762 C CA . THR A 1 98 ? 0.538 -9.997 -0.041 1.00 91.06 98 THR A CA 1
ATOM 763 C C . THR A 1 98 ? 0.375 -10.331 1.437 1.00 91.06 98 THR A C 1
ATOM 765 O O . THR A 1 98 ? -0.732 -10.486 1.945 1.00 91.06 98 THR A O 1
ATOM 768 N N . LYS A 1 99 ? 1.511 -10.459 2.129 1.00 91.69 99 LYS A N 1
ATOM 769 C CA . LYS A 1 99 ? 1.589 -10.541 3.595 1.00 91.69 99 LYS A CA 1
ATOM 770 C C . LYS A 1 99 ? 1.926 -9.189 4.235 1.00 91.69 99 LYS A C 1
ATOM 772 O O . LYS A 1 99 ? 2.088 -9.127 5.447 1.00 91.69 99 LYS A O 1
ATOM 777 N N . ASN A 1 100 ? 2.064 -8.131 3.436 1.00 96.75 100 ASN A N 1
ATOM 778 C CA . ASN A 1 100 ? 2.425 -6.805 3.915 1.00 96.75 100 ASN A CA 1
ATOM 779 C C . ASN A 1 100 ? 1.311 -6.218 4.806 1.00 96.75 100 ASN A C 1
ATOM 781 O O . ASN A 1 100 ? 0.168 -6.069 4.366 1.00 96.75 100 ASN A O 1
ATOM 785 N N . SER A 1 101 ? 1.657 -5.870 6.048 1.00 97.12 101 SER A N 1
ATOM 786 C CA . SER A 1 101 ? 0.704 -5.402 7.061 1.00 97.12 101 SER A CA 1
ATOM 787 C C . SER A 1 101 ? -0.004 -4.107 6.672 1.00 97.12 101 SER A C 1
ATOM 789 O O . SER A 1 101 ? -1.186 -3.959 6.972 1.00 97.12 101 SER A O 1
ATOM 791 N N . LEU A 1 102 ? 0.664 -3.207 5.943 1.00 97.88 102 LEU A N 1
ATOM 792 C CA . LEU A 1 102 ? 0.045 -1.973 5.464 1.00 97.88 102 LEU A CA 1
ATOM 793 C C . LEU A 1 102 ? -1.055 -2.259 4.436 1.00 97.88 102 LEU A C 1
ATOM 795 O O . LEU A 1 102 ? -2.164 -1.749 4.571 1.00 97.88 102 LEU A O 1
ATOM 799 N N . ILE A 1 103 ? -0.800 -3.114 3.446 1.00 98.25 103 ILE A N 1
ATOM 800 C CA . ILE A 1 103 ? -1.839 -3.493 2.476 1.00 98.25 103 ILE A CA 1
ATOM 801 C C . ILE A 1 103 ? -3.003 -4.206 3.174 1.00 98.25 103 ILE A C 1
ATOM 803 O O . ILE A 1 103 ? -4.164 -3.885 2.916 1.00 98.25 103 ILE A O 1
ATOM 807 N N . ASN A 1 104 ? -2.707 -5.114 4.106 1.00 98.06 104 ASN A N 1
ATOM 808 C CA . ASN A 1 104 ? -3.736 -5.814 4.877 1.00 98.06 104 ASN A CA 1
ATOM 809 C C . ASN A 1 104 ? -4.578 -4.858 5.733 1.00 98.06 104 ASN A C 1
ATOM 811 O O . ASN A 1 104 ? -5.792 -5.041 5.827 1.00 98.06 104 ASN A O 1
ATOM 815 N N . PHE A 1 105 ? -3.969 -3.810 6.293 1.00 98.62 105 PHE A N 1
ATOM 816 C CA . PHE A 1 105 ? -4.677 -2.757 7.016 1.00 98.62 105 PHE A CA 1
ATOM 817 C C . PHE A 1 105 ? -5.653 -2.009 6.103 1.00 98.62 105 PHE A C 1
ATOM 819 O O . PHE A 1 105 ? -6.818 -1.839 6.466 1.00 98.62 105 PHE A O 1
ATOM 826 N N . GLU A 1 106 ? -5.225 -1.606 4.900 1.00 98.44 106 GLU A N 1
ATOM 827 C CA . GLU A 1 106 ? -6.113 -0.916 3.952 1.00 98.44 106 GLU A CA 1
ATOM 828 C C . GLU A 1 106 ? -7.274 -1.814 3.504 1.00 98.44 106 GLU A C 1
ATOM 830 O O . GLU A 1 106 ? -8.418 -1.363 3.436 1.00 98.44 106 GLU A O 1
ATOM 835 N N . ILE A 1 107 ? -7.011 -3.100 3.245 1.00 98.44 107 ILE A N 1
ATOM 836 C CA . ILE A 1 107 ? -8.058 -4.076 2.910 1.00 98.44 107 ILE A CA 1
ATOM 837 C C . ILE A 1 107 ? -9.044 -4.219 4.075 1.00 98.44 107 ILE A C 1
ATOM 839 O O . ILE A 1 107 ? -10.255 -4.155 3.856 1.00 98.44 107 ILE A O 1
ATOM 843 N N . ALA A 1 108 ? -8.548 -4.373 5.307 1.00 98.50 108 ALA A N 1
ATOM 844 C CA . ALA A 1 108 ? -9.384 -4.482 6.499 1.00 98.50 108 ALA A CA 1
ATOM 845 C C . ALA A 1 108 ? -10.272 -3.243 6.685 1.00 98.50 108 ALA A C 1
ATOM 847 O O . ALA A 1 108 ? -11.469 -3.383 6.941 1.00 98.50 108 ALA A O 1
ATOM 848 N N . ALA A 1 109 ? -9.717 -2.046 6.484 1.00 98.38 109 ALA A N 1
ATOM 849 C CA . ALA A 1 109 ? -10.467 -0.797 6.539 1.00 98.38 109 ALA A CA 1
ATOM 850 C C . ALA A 1 109 ? -11.563 -0.733 5.461 1.00 98.38 109 ALA A C 1
ATOM 852 O O . ALA A 1 109 ? -12.712 -0.421 5.772 1.00 98.38 109 ALA A O 1
ATOM 853 N N . LEU A 1 110 ? -11.245 -1.089 4.210 1.00 98.31 110 LEU A N 1
ATOM 854 C CA . LEU A 1 110 ? -12.211 -1.127 3.102 1.00 98.31 110 LEU A CA 1
ATOM 855 C C . LEU A 1 110 ? -13.313 -2.183 3.279 1.00 98.31 110 LEU A C 1
ATOM 857 O O . LEU A 1 110 ? -14.382 -2.053 2.682 1.00 98.31 110 LEU A O 1
ATOM 861 N N . ASP A 1 111 ? -13.036 -3.250 4.026 1.00 98.12 111 ASP A N 1
ATOM 862 C CA . ASP A 1 111 ? -13.984 -4.325 4.338 1.00 98.12 111 ASP A CA 1
ATOM 863 C C . ASP A 1 111 ? -14.758 -4.077 5.644 1.00 98.12 111 ASP A C 1
ATOM 865 O O . ASP A 1 111 ? -15.575 -4.910 6.030 1.00 98.12 111 ASP A O 1
ATOM 869 N N . ASN A 1 112 ? -14.513 -2.957 6.335 1.00 98.00 112 ASN A N 1
ATOM 870 C CA . ASN A 1 112 ? -15.046 -2.665 7.673 1.00 98.00 112 ASN A CA 1
ATOM 871 C C . ASN A 1 112 ? -14.712 -3.748 8.724 1.00 98.00 112 ASN A C 1
ATOM 873 O O . ASN A 1 112 ? -15.471 -3.975 9.665 1.00 98.00 112 ASN A O 1
ATOM 877 N N . LYS A 1 113 ? -13.562 -4.419 8.592 1.00 98.44 113 LYS A N 1
ATOM 878 C CA . LYS A 1 113 ? -13.054 -5.406 9.561 1.00 98.44 113 LYS A CA 1
ATOM 879 C C . LYS A 1 113 ? -12.356 -4.686 10.717 1.00 98.44 113 LYS A C 1
ATOM 881 O O . LYS A 1 113 ? -11.128 -4.666 10.802 1.00 98.44 113 LYS A O 1
ATOM 886 N N . HIS A 1 114 ? -13.141 -4.051 11.583 1.00 98.31 114 HIS A N 1
ATOM 887 C CA . HIS A 1 114 ? -12.648 -3.147 12.628 1.00 98.31 114 HIS A CA 1
ATOM 888 C C . HIS A 1 114 ? -11.679 -3.808 13.621 1.00 98.31 114 HIS A C 1
ATOM 890 O O . HIS A 1 114 ? -10.683 -3.193 14.001 1.00 98.31 114 HIS A O 1
ATOM 896 N N . GLU A 1 115 ? -11.909 -5.062 14.010 1.00 98.25 115 GLU A N 1
ATOM 897 C CA . GLU A 1 115 ? -10.991 -5.808 14.879 1.00 98.25 115 GLU A CA 1
ATOM 898 C C . GLU A 1 115 ? -9.631 -6.020 14.214 1.00 98.25 115 GLU A C 1
ATOM 900 O O . GLU A 1 115 ? -8.599 -5.942 14.876 1.00 98.25 115 GLU A O 1
ATOM 905 N N . GLU A 1 116 ? -9.625 -6.281 12.909 1.00 98.31 116 GLU A N 1
ATOM 906 C CA . GLU A 1 116 ? -8.397 -6.530 12.159 1.00 98.31 116 GLU A CA 1
ATOM 907 C C . GLU A 1 116 ? -7.601 -5.241 11.949 1.00 98.31 116 GLU A C 1
ATOM 90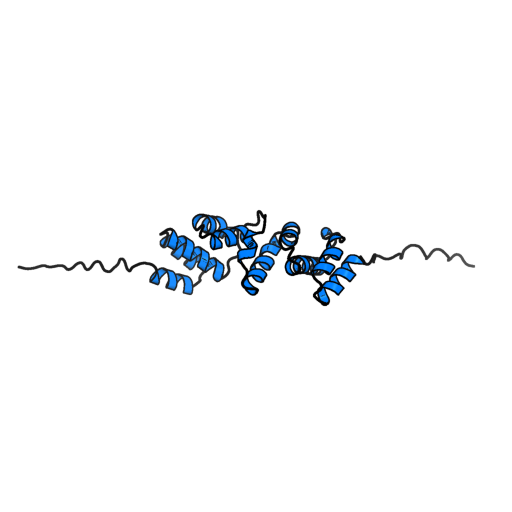9 O O . GLU A 1 116 ? -6.388 -5.234 12.149 1.00 98.31 116 GLU A O 1
ATOM 914 N N . VAL A 1 117 ? -8.287 -4.126 11.669 1.00 98.50 117 VAL A N 1
ATOM 915 C CA . VAL A 1 117 ? -7.676 -2.785 11.671 1.00 98.50 117 VAL A CA 1
ATOM 916 C C . VAL A 1 117 ? -6.942 -2.535 12.990 1.00 98.50 117 VAL A C 1
ATOM 918 O O . VAL A 1 117 ? -5.795 -2.092 12.974 1.00 98.50 117 VAL A O 1
ATOM 921 N N . ILE A 1 118 ? -7.568 -2.858 14.128 1.00 97.75 118 ILE A N 1
ATOM 922 C CA . ILE A 1 118 ? -6.980 -2.629 15.455 1.00 97.75 118 ILE A CA 1
ATOM 923 C C . ILE A 1 118 ? -5.748 -3.510 15.707 1.00 97.75 118 ILE A C 1
ATOM 925 O O . ILE A 1 118 ? -4.762 -3.030 16.262 1.00 97.75 118 ILE A O 1
ATOM 929 N N . LYS A 1 119 ? -5.755 -4.776 15.277 1.00 98.00 119 LYS A N 1
ATOM 930 C CA . LYS A 1 119 ? -4.591 -5.672 15.431 1.00 98.00 119 LYS A CA 1
ATOM 931 C C . LYS A 1 119 ? -3.358 -5.210 14.651 1.00 98.00 119 LYS A C 1
ATOM 933 O O . LYS A 1 119 ? -2.238 -5.557 15.021 1.00 98.00 119 LYS A O 1
ATOM 938 N N . LEU A 1 120 ? -3.561 -4.470 13.564 1.00 97.75 120 LEU A N 1
ATOM 939 C CA . LEU A 1 120 ? -2.497 -4.042 12.656 1.00 97.75 120 LEU A CA 1
ATOM 940 C C . LEU A 1 120 ? -1.915 -2.660 12.998 1.00 97.75 120 LEU A C 1
ATOM 942 O O . LEU A 1 120 ? -0.951 -2.257 12.355 1.00 97.75 120 LEU A O 1
ATOM 946 N N . ILE A 1 121 ? -2.446 -1.950 14.005 1.00 95.56 121 ILE A N 1
ATOM 947 C CA . ILE A 1 121 ? -2.068 -0.560 14.337 1.00 95.56 121 ILE A CA 1
ATOM 948 C C . ILE A 1 121 ? -0.553 -0.375 14.488 1.00 95.56 121 ILE A C 1
ATOM 950 O O . ILE A 1 121 ? 0.006 0.544 13.901 1.00 95.56 121 ILE A O 1
ATOM 954 N N . ASP A 1 122 ? 0.117 -1.244 15.248 1.00 95.25 122 ASP A N 1
ATOM 955 C CA . ASP A 1 122 ? 1.553 -1.104 15.534 1.00 95.25 122 ASP A CA 1
ATOM 956 C C . ASP A 1 122 ? 2.455 -1.578 14.375 1.00 95.25 122 ASP A C 1
ATOM 958 O O . ASP A 1 122 ? 3.679 -1.548 14.483 1.00 95.25 122 ASP A O 1
ATOM 962 N N . GLN A 1 123 ? 1.864 -2.032 13.265 1.00 95.81 123 GLN A N 1
ATOM 963 C CA . GLN A 1 123 ? 2.574 -2.572 12.101 1.00 95.81 123 GLN A CA 1
ATOM 964 C C . GLN A 1 123 ? 2.461 -1.677 10.862 1.00 95.81 123 GLN A C 1
ATOM 966 O O . GLN A 1 123 ? 2.907 -2.070 9.783 1.00 95.81 123 GLN A O 1
ATOM 971 N N . VAL A 1 124 ? 1.832 -0.505 10.983 1.00 95.88 124 VAL A N 1
ATOM 972 C CA . VAL A 1 124 ? 1.611 0.406 9.858 1.00 95.88 124 VAL A CA 1
ATOM 973 C C . VAL A 1 124 ? 2.083 1.819 10.191 1.00 95.88 124 VAL A C 1
ATOM 975 O O . VAL A 1 124 ? 1.923 2.267 11.327 1.00 95.88 124 VAL A O 1
ATOM 978 N N . PRO A 1 125 ? 2.647 2.552 9.215 1.00 94.81 125 PRO A N 1
ATOM 979 C CA . PRO A 1 125 ? 2.965 3.957 9.411 1.00 94.81 125 PRO A CA 1
ATOM 980 C C . PRO A 1 125 ? 1.674 4.751 9.624 1.00 94.81 125 PRO A C 1
ATOM 982 O O . PRO A 1 125 ? 0.714 4.624 8.855 1.00 94.81 125 PRO A O 1
ATOM 985 N N . LEU A 1 126 ? 1.650 5.571 10.672 1.00 95.06 126 LEU A N 1
ATOM 986 C CA . LEU A 1 126 ? 0.509 6.424 10.977 1.00 95.06 126 LEU A CA 1
ATOM 987 C C . LEU A 1 126 ? 0.565 7.706 10.146 1.00 95.06 126 LEU A C 1
ATOM 989 O O . LEU A 1 126 ? 1.587 8.381 10.069 1.00 95.06 126 LEU A O 1
ATOM 993 N N . ASP A 1 127 ? -0.573 8.019 9.540 1.00 94.06 127 ASP A N 1
ATOM 994 C CA . ASP A 1 127 ? -0.886 9.309 8.943 1.00 94.06 127 ASP A CA 1
ATOM 995 C C . ASP A 1 127 ? -2.279 9.733 9.433 1.00 94.06 127 ASP A C 1
ATOM 997 O O . ASP A 1 127 ? -3.036 8.911 9.963 1.00 94.06 127 ASP A O 1
ATOM 1001 N N . GLY A 1 128 ? -2.660 10.996 9.230 1.00 94.94 128 GLY A N 1
ATOM 1002 C CA . GLY A 1 128 ? -3.948 11.503 9.717 1.00 94.94 128 GLY A CA 1
ATOM 1003 C C . GLY A 1 128 ? -5.169 10.715 9.211 1.00 94.94 128 GLY A C 1
ATOM 1004 O O . GLY A 1 128 ? -6.172 10.599 9.920 1.00 94.94 128 GLY A O 1
ATOM 1005 N N . ARG A 1 129 ? -5.095 10.101 8.018 1.00 96.44 129 ARG A N 1
ATOM 1006 C CA . ARG A 1 129 ? -6.182 9.265 7.483 1.00 96.44 129 ARG A CA 1
ATOM 1007 C C . ARG A 1 129 ? -6.251 7.934 8.229 1.00 96.44 129 ARG A C 1
ATOM 1009 O O . ARG A 1 129 ? -7.342 7.532 8.641 1.00 96.44 129 ARG A O 1
ATOM 1016 N N . ARG A 1 130 ? -5.121 7.247 8.417 1.00 97.75 130 ARG A N 1
ATOM 1017 C CA . ARG A 1 130 ? -5.063 5.963 9.134 1.00 97.75 130 ARG A CA 1
ATOM 1018 C C . ARG A 1 130 ? -5.403 6.128 10.605 1.00 97.75 130 ARG A C 1
ATOM 1020 O O . ARG A 1 130 ? -6.156 5.314 11.130 1.00 97.75 130 ARG A O 1
ATOM 1027 N N . GLU A 1 131 ? -4.958 7.204 11.244 1.00 98.00 131 GLU A N 1
ATOM 1028 C CA . GLU A 1 131 ? -5.371 7.534 12.609 1.00 98.00 131 GLU A CA 1
ATOM 1029 C C . GLU A 1 131 ? -6.898 7.681 12.711 1.00 98.00 131 GLU A C 1
ATOM 1031 O O . GLU A 1 131 ? -7.526 7.103 13.601 1.00 98.00 131 GLU A O 1
ATOM 1036 N N . GLY A 1 132 ? -7.520 8.373 11.750 1.00 97.62 132 GLY A N 1
ATOM 1037 C CA . GLY A 1 132 ? -8.976 8.485 11.661 1.00 97.62 132 GLY A CA 1
ATOM 1038 C C . GLY A 1 132 ? -9.683 7.139 11.466 1.00 97.62 132 GLY A C 1
ATOM 1039 O O . GLY A 1 132 ? -10.716 6.892 12.093 1.00 97.62 132 GLY A O 1
ATOM 1040 N N . ILE A 1 133 ? -9.131 6.250 10.635 1.00 98.12 133 ILE A N 1
ATOM 1041 C CA . ILE A 1 133 ? -9.638 4.879 10.429 1.00 98.12 133 ILE A CA 1
ATOM 1042 C C . ILE A 1 133 ? -9.570 4.065 11.728 1.00 98.12 133 ILE A C 1
ATOM 1044 O O . ILE A 1 133 ? -10.525 3.356 12.066 1.00 98.12 133 I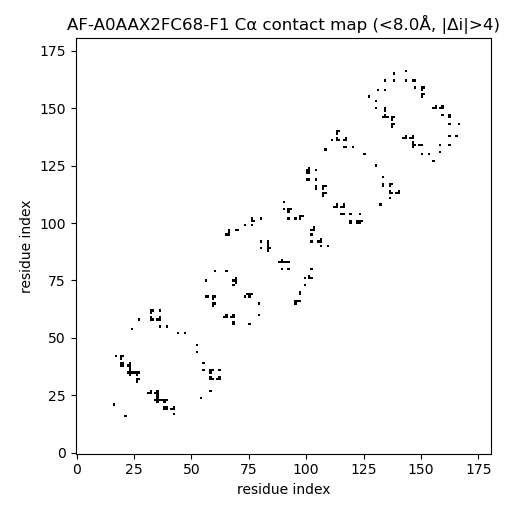LE A O 1
ATOM 1048 N N . ILE A 1 134 ? -8.470 4.184 12.467 1.00 98.31 134 ILE A N 1
ATOM 1049 C CA . ILE A 1 134 ? -8.244 3.480 13.732 1.00 98.31 134 ILE A CA 1
ATOM 1050 C C . ILE A 1 134 ? -9.236 3.954 14.794 1.00 98.31 134 ILE A C 1
ATOM 1052 O O . ILE A 1 134 ? -9.935 3.132 15.389 1.00 98.31 134 ILE A O 1
ATOM 1056 N N . VAL A 1 135 ? -9.364 5.270 14.984 1.00 97.75 135 VAL A N 1
ATOM 1057 C CA . VAL A 1 135 ? -10.338 5.858 15.918 1.00 97.75 135 VAL A CA 1
ATOM 1058 C C . VAL A 1 135 ? -11.758 5.424 15.567 1.00 97.75 135 VAL A C 1
ATOM 1060 O O . VAL A 1 135 ? -12.490 4.959 16.440 1.00 97.75 135 VAL A O 1
ATOM 1063 N N . ASN A 1 136 ? -12.138 5.497 14.288 1.00 97.12 136 ASN A N 1
ATOM 1064 C CA . ASN A 1 136 ? -13.452 5.034 13.843 1.00 97.12 136 ASN A CA 1
ATOM 1065 C C . ASN A 1 136 ? -13.678 3.553 14.163 1.00 97.12 136 ASN A C 1
ATOM 1067 O O . ASN A 1 136 ? -14.772 3.185 14.581 1.00 97.12 136 ASN A O 1
ATOM 1071 N N . SER A 1 137 ? -12.661 2.711 13.979 1.00 98.19 137 SER A N 1
ATOM 1072 C CA . SER A 1 137 ? -12.764 1.275 14.244 1.00 98.19 137 SER A CA 1
ATOM 1073 C C . SER A 1 137 ? -12.956 0.989 15.732 1.00 98.19 137 SER A C 1
ATOM 1075 O O . SER A 1 137 ? -13.827 0.198 16.081 1.00 98.19 137 SER A O 1
ATOM 1077 N N . TYR A 1 138 ? -12.244 1.689 16.622 1.00 97.88 138 TYR A N 1
ATOM 1078 C CA . TYR A 1 138 ? -12.509 1.602 18.062 1.00 97.88 138 TYR A CA 1
ATOM 1079 C C . TYR A 1 138 ? -13.943 2.021 18.412 1.00 97.88 138 TYR A C 1
ATOM 1081 O O . TYR A 1 138 ? -14.644 1.285 19.107 1.00 97.88 138 TYR A O 1
ATOM 1089 N N . LEU A 1 139 ? -14.412 3.159 17.891 1.00 95.56 139 LEU A N 1
ATOM 1090 C CA . LEU A 1 139 ? -15.768 3.651 18.159 1.00 95.56 139 LEU A CA 1
ATOM 1091 C C . LEU A 1 139 ? -16.848 2.681 17.659 1.00 95.56 139 LEU A C 1
ATOM 1093 O O . LEU A 1 139 ? -17.822 2.435 18.366 1.00 95.56 139 LEU A O 1
ATOM 1097 N N . LYS A 1 140 ? -16.666 2.074 16.479 1.00 96.44 140 LYS A N 1
ATOM 1098 C CA . LYS A 1 140 ? -17.595 1.069 15.929 1.00 96.44 140 LYS A CA 1
ATOM 1099 C C . LYS A 1 140 ? -17.669 -0.213 16.756 1.00 96.44 140 LYS A C 1
ATOM 1101 O O . LYS A 1 140 ? -18.686 -0.895 16.708 1.00 96.44 140 LYS A O 1
ATOM 1106 N N . LEU A 1 141 ? -16.633 -0.505 17.537 1.00 96.25 141 LEU A N 1
ATOM 1107 C CA . LEU A 1 141 ? -16.604 -1.614 18.489 1.00 96.25 141 LEU A CA 1
ATOM 1108 C C . LEU A 1 141 ? -17.000 -1.199 19.913 1.00 96.25 141 LEU A C 1
ATOM 1110 O O . LEU A 1 141 ? -16.797 -1.973 20.845 1.00 96.25 141 LEU A O 1
ATOM 1114 N N . ASN A 1 142 ? -17.551 0.007 20.094 1.00 95.19 142 ASN A N 1
ATOM 1115 C CA . ASN A 1 142 ? -17.909 0.584 21.395 1.00 95.19 142 ASN A CA 1
ATOM 1116 C C . ASN A 1 142 ? -16.718 0.702 22.370 1.00 95.19 142 ASN A C 1
ATOM 1118 O O . ASN A 1 142 ? -16.891 0.660 23.585 1.00 95.19 142 ASN A O 1
ATOM 1122 N N . LYS A 1 143 ? -15.502 0.870 21.838 1.00 95.94 143 LYS A N 1
ATOM 1123 C CA . LYS A 1 143 ? -14.245 1.010 22.592 1.00 95.94 143 LYS A CA 1
ATOM 1124 C C . LYS A 1 143 ? -13.809 2.476 22.686 1.00 95.94 143 LYS A C 1
ATOM 1126 O O . LYS A 1 143 ? -12.739 2.863 22.214 1.00 95.94 143 LYS A O 1
ATOM 1131 N N . SER A 1 144 ? -14.684 3.329 23.218 1.00 94.06 144 SER A N 1
ATOM 1132 C CA . SER A 1 144 ? -14.477 4.788 23.238 1.00 94.06 144 SER A CA 1
ATOM 1133 C C . SER A 1 144 ? -13.271 5.218 24.077 1.00 94.06 144 SER A C 1
ATOM 1135 O O . SER A 1 144 ? -12.571 6.162 23.708 1.00 94.06 144 SER A O 1
ATOM 1137 N N . GLU A 1 145 ? -12.983 4.512 25.171 1.00 94.62 145 GLU A N 1
ATOM 1138 C CA . GLU A 1 145 ? -11.822 4.807 26.018 1.00 94.62 145 GLU A CA 1
ATOM 1139 C C . GLU A 1 145 ? -10.507 4.485 25.303 1.00 94.62 145 GLU A C 1
ATOM 1141 O O . GLU A 1 145 ? -9.552 5.261 25.362 1.00 94.62 145 GLU A O 1
ATOM 1146 N N . GLU A 1 146 ? -10.447 3.376 24.569 1.00 96.88 146 GLU A N 1
ATOM 1147 C CA . GLU A 1 146 ? -9.296 3.019 23.742 1.00 96.88 146 GLU A CA 1
ATOM 1148 C C . GLU A 1 146 ? -9.125 3.981 22.565 1.00 96.88 146 GLU A C 1
ATOM 1150 O O . GLU A 1 146 ? -7.997 4.390 22.284 1.00 96.88 146 GLU A O 1
ATOM 1155 N N . ALA A 1 147 ? -10.225 4.421 21.940 1.00 96.38 147 ALA A N 1
ATOM 1156 C CA . ALA A 1 147 ? -10.189 5.468 20.920 1.00 96.38 147 ALA A CA 1
ATOM 1157 C C . ALA A 1 147 ? -9.552 6.754 21.470 1.00 96.38 147 ALA A C 1
ATOM 1159 O O . ALA A 1 147 ? -8.665 7.332 20.837 1.00 96.38 147 ALA A O 1
ATOM 1160 N N . LYS A 1 148 ? -9.965 7.179 22.673 1.00 95.44 148 LYS A N 1
ATOM 1161 C CA . LYS A 1 148 ? -9.447 8.379 23.341 1.00 95.44 148 LYS A CA 1
ATOM 1162 C C . LYS A 1 148 ? -7.974 8.231 23.710 1.00 95.44 148 LYS A C 1
ATOM 1164 O O . LYS A 1 148 ? -7.191 9.130 23.412 1.00 95.44 148 LYS A O 1
ATOM 1169 N N . LYS A 1 149 ? -7.577 7.094 24.291 1.00 96.25 149 LYS A N 1
ATOM 1170 C CA . LYS A 1 149 ? -6.168 6.793 24.603 1.00 96.25 149 LYS A CA 1
ATOM 1171 C C . 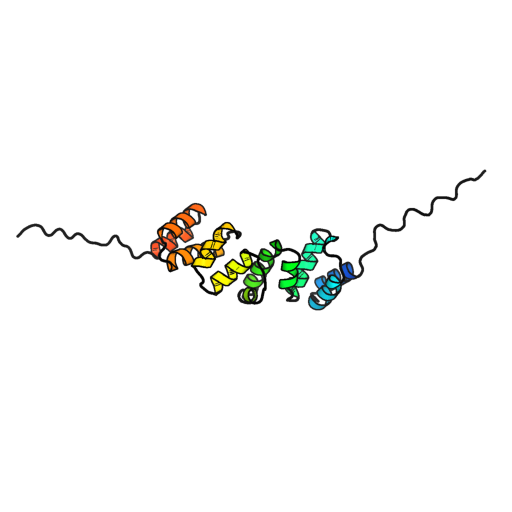LYS A 1 149 ? -5.297 6.820 23.349 1.00 96.25 149 LYS A C 1
ATOM 1173 O O . LYS A 1 149 ? -4.211 7.395 23.378 1.00 96.25 149 LYS A O 1
ATOM 1178 N N . PHE A 1 150 ? -5.773 6.236 22.249 1.00 96.62 150 PHE A N 1
ATOM 1179 C 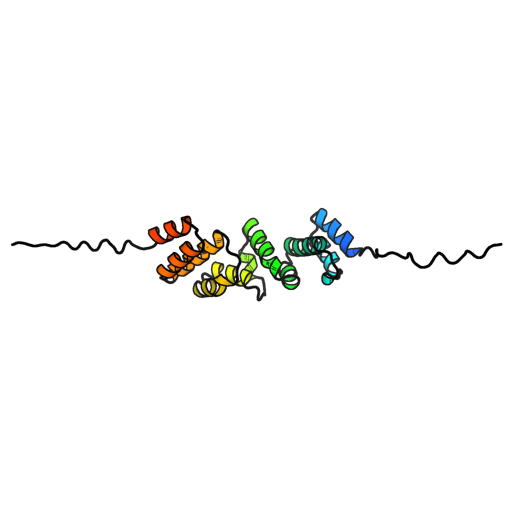CA . PHE A 1 150 ? -5.064 6.269 20.973 1.00 96.62 150 PHE A CA 1
ATOM 1180 C C . PHE A 1 150 ? -4.922 7.705 20.447 1.00 96.62 150 PHE A C 1
ATOM 1182 O O . PHE A 1 150 ? -3.804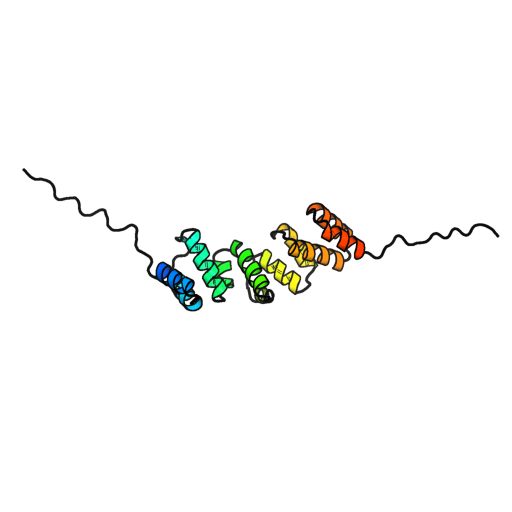 8.133 20.174 1.00 96.62 150 PHE A O 1
ATOM 1189 N N . ALA A 1 151 ? -6.017 8.471 20.382 1.00 96.06 151 ALA A N 1
ATOM 1190 C CA . ALA A 1 151 ? -6.006 9.861 19.917 1.00 96.06 151 ALA A CA 1
ATOM 1191 C C . ALA A 1 151 ? -5.079 10.761 20.762 1.00 96.06 151 ALA A C 1
ATOM 1193 O O . ALA A 1 151 ? -4.350 11.590 20.219 1.00 96.06 151 ALA A O 1
ATOM 1194 N N . GLN A 1 152 ? -5.044 10.555 22.084 1.00 95.62 152 GLN A N 1
ATOM 1195 C CA . GLN A 1 152 ? -4.108 11.234 22.986 1.00 95.62 152 GLN A CA 1
ATOM 1196 C C . GLN A 1 152 ? -2.651 10.842 22.713 1.00 95.62 152 GLN A C 1
ATOM 1198 O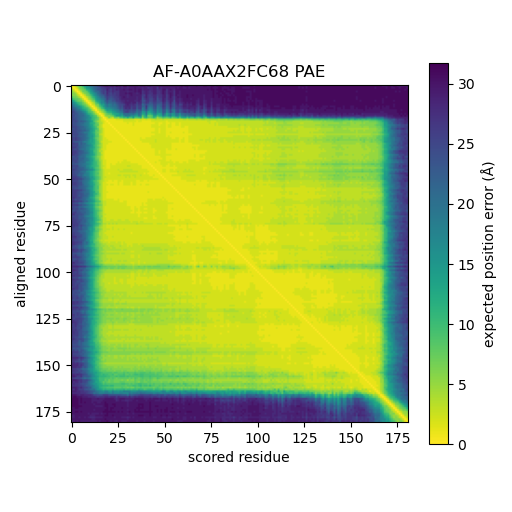 O . GLN A 1 152 ? -1.792 11.720 22.677 1.00 95.62 152 GLN A O 1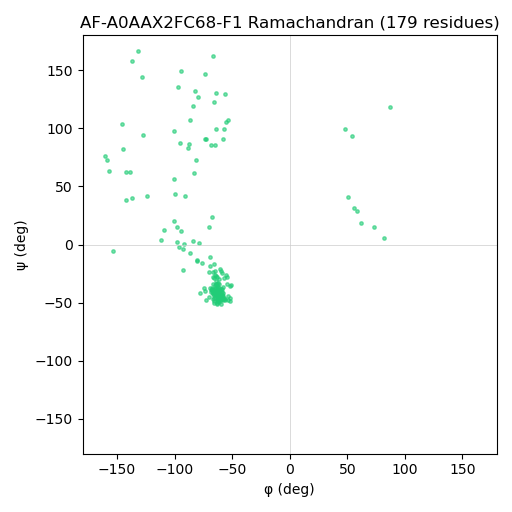
ATOM 1203 N N . LYS A 1 153 ? -2.372 9.548 22.494 1.00 95.62 153 LYS A N 1
ATOM 1204 C CA . LYS A 1 153 ? -1.024 9.036 22.190 1.00 95.62 153 LYS A CA 1
ATOM 1205 C C . LYS A 1 153 ? -0.463 9.644 20.904 1.00 95.62 153 LYS A C 1
ATOM 1207 O O . LYS A 1 153 ? 0.708 10.006 20.881 1.00 95.62 153 LYS A O 1
ATOM 1212 N N . VAL A 1 154 ? -1.278 9.743 19.852 1.00 94.75 154 VAL A N 1
ATOM 1213 C CA . VAL A 1 154 ? -0.851 10.324 18.564 1.00 94.75 154 VAL A CA 1
ATOM 1214 C C . VAL A 1 154 ? -0.867 11.857 18.569 1.00 94.75 154 VAL A C 1
ATOM 1216 O O . VAL A 1 154 ? -0.288 12.481 17.690 1.00 94.75 154 VAL A O 1
ATOM 1219 N N . GLY A 1 155 ? -1.500 12.481 19.569 1.00 92.94 155 GLY A N 1
ATOM 1220 C CA . GLY A 1 155 ? -1.524 13.936 19.735 1.00 92.94 155 GLY A CA 1
ATOM 1221 C C . GLY A 1 155 ? -2.411 14.683 18.733 1.00 92.94 155 GLY A C 1
ATOM 1222 O O . GLY A 1 155 ? -2.304 15.904 18.616 1.00 92.94 155 GLY A O 1
ATOM 1223 N N . ASN A 1 156 ? -3.296 13.981 18.020 1.00 90.69 156 ASN A N 1
ATOM 1224 C CA . ASN A 1 156 ? -4.170 14.564 17.005 1.00 90.69 156 ASN A CA 1
ATOM 1225 C C . ASN A 1 156 ? -5.461 15.111 17.648 1.00 90.69 156 ASN A C 1
ATOM 1227 O O . ASN A 1 156 ? -6.336 14.353 18.077 1.00 90.69 156 ASN A O 1
ATOM 1231 N N . LYS A 1 157 ? -5.566 16.445 17.734 1.00 91.06 157 LYS A N 1
ATOM 1232 C CA . LYS A 1 157 ? -6.681 17.148 18.396 1.00 91.06 157 LYS A CA 1
ATOM 1233 C C . LYS A 1 157 ? -8.021 16.928 17.697 1.00 91.06 157 LYS A C 1
ATOM 1235 O O . LYS A 1 157 ? -9.018 16.708 18.382 1.00 91.06 157 LYS A O 1
ATOM 1240 N N . ASP A 1 158 ? -8.024 16.882 16.370 1.00 92.06 158 ASP A N 1
ATOM 1241 C CA . ASP A 1 158 ? -9.237 16.701 15.567 1.00 92.06 158 ASP A CA 1
ATOM 1242 C C . ASP A 1 158 ? -9.913 15.357 15.889 1.00 92.06 158 ASP A C 1
ATOM 1244 O O . ASP A 1 158 ? -11.140 15.239 15.928 1.00 92.06 158 ASP A O 1
ATOM 1248 N N . LEU A 1 159 ? -9.115 14.326 16.195 1.00 93.69 159 LEU A N 1
ATOM 1249 C CA . LEU A 1 159 ? -9.633 13.022 16.613 1.00 93.69 159 LEU A CA 1
ATOM 1250 C C . LEU A 1 159 ? -10.286 13.068 17.997 1.00 93.69 159 LEU A C 1
ATOM 1252 O O . LEU A 1 159 ? -11.301 12.405 18.210 1.00 93.69 159 LEU A O 1
ATOM 1256 N N . LEU A 1 160 ? -9.737 13.847 18.933 1.00 91.56 160 LEU A N 1
ATOM 1257 C CA . LEU A 1 160 ? -10.308 14.001 20.276 1.00 91.56 160 LEU A CA 1
ATOM 1258 C C . LEU A 1 160 ? -11.664 14.712 20.233 1.00 91.56 160 LEU A C 1
ATOM 1260 O O . LEU A 1 160 ? -12.605 14.293 20.917 1.00 91.56 160 LEU A O 1
ATOM 1264 N N . GLU A 1 161 ? -11.781 15.746 19.402 1.00 90.06 161 GLU A N 1
ATOM 1265 C CA . GLU A 1 161 ? -13.048 16.442 19.161 1.00 90.06 161 GLU A CA 1
ATOM 1266 C C . GLU A 1 161 ? -14.079 15.498 18.539 1.00 90.06 161 GLU A C 1
ATOM 1268 O O . GLU A 1 161 ? -15.208 15.382 19.026 1.00 90.06 161 GLU A O 1
ATOM 1273 N N . LYS A 1 162 ? -13.665 14.735 17.520 1.00 88.56 162 LYS A N 1
ATOM 1274 C CA . LYS A 1 162 ? -14.517 13.736 16.874 1.00 88.56 162 LYS A CA 1
ATOM 1275 C C . LYS A 1 162 ? -15.064 12.708 17.862 1.00 88.56 162 LYS A C 1
ATOM 1277 O O . LYS A 1 162 ? -16.258 12.416 17.827 1.00 88.56 162 LYS A O 1
ATOM 1282 N N . ILE A 1 163 ? -14.220 12.162 18.738 1.00 90.44 163 ILE A N 1
ATOM 1283 C CA . ILE A 1 163 ? -14.634 11.170 19.745 1.00 90.44 163 ILE A CA 1
ATOM 1284 C C . ILE A 1 163 ? -15.672 11.774 20.695 1.00 90.44 163 ILE A C 1
ATOM 1286 O O . ILE A 1 163 ? -16.708 11.154 20.928 1.00 90.44 163 ILE A O 1
ATOM 1290 N N . SER A 1 164 ? -15.432 12.997 21.175 1.00 86.56 164 SER A N 1
ATOM 1291 C CA . SER A 1 164 ? -16.323 13.689 22.118 1.00 86.56 164 SER A CA 1
ATOM 1292 C C . SER A 1 164 ? -17.719 13.925 21.529 1.00 86.56 164 SER A C 1
ATOM 1294 O O . SER A 1 164 ? -18.718 13.741 22.219 1.00 86.56 164 SER A O 1
ATOM 1296 N N . ASN A 1 165 ? -17.795 14.243 20.233 1.00 83.44 165 ASN A N 1
ATOM 1297 C CA . ASN A 1 165 ? -19.059 14.415 19.510 1.00 83.44 165 ASN A CA 1
ATOM 1298 C C . ASN A 1 165 ? -19.753 13.084 19.154 1.00 83.44 165 ASN A C 1
ATOM 1300 O O . ASN A 1 165 ? -20.930 13.081 18.799 1.00 83.44 165 ASN A O 1
ATOM 1304 N N . SER A 1 166 ? -19.034 11.957 19.217 1.00 75.31 166 SER A N 1
ATOM 1305 C CA . SER A 1 166 ? -19.542 10.622 18.857 1.00 75.31 166 SER A CA 1
ATOM 1306 C C . SER A 1 166 ? -20.121 9.854 20.046 1.00 75.31 166 SER A C 1
ATOM 1308 O O . SER A 1 166 ? -20.907 8.927 19.857 1.00 75.31 166 SER A O 1
ATOM 1310 N N . THR A 1 167 ? -19.733 10.203 21.273 1.00 64.62 167 THR A N 1
ATOM 1311 C CA . THR A 1 167 ? -20.324 9.644 22.490 1.00 64.62 167 THR A CA 1
ATOM 1312 C C . THR A 1 167 ? -21.601 10.411 22.833 1.00 64.62 167 THR A C 1
ATOM 1314 O O . THR A 1 167 ? -21.507 11.616 23.076 1.00 64.62 167 THR A O 1
ATOM 1317 N N . PRO A 1 168 ? -22.792 9.777 22.890 1.00 52.84 168 PRO A N 1
ATOM 1318 C CA . PRO A 1 168 ? -23.956 10.439 23.458 1.00 52.84 168 PRO A CA 1
ATOM 1319 C C . PRO A 1 168 ? -23.597 10.876 24.875 1.00 52.84 168 PRO A C 1
ATOM 1321 O O . PRO A 1 168 ? -23.033 10.104 25.652 1.00 52.84 168 PRO A O 1
ATOM 1324 N N . ASN A 1 169 ? -23.864 12.144 25.169 1.00 43.12 169 ASN A N 1
ATOM 1325 C CA . ASN A 1 169 ? -23.531 12.784 26.427 1.00 43.12 169 ASN A CA 1
ATOM 1326 C C . ASN A 1 169 ? -24.195 12.031 27.599 1.00 43.12 169 ASN A C 1
ATOM 1328 O O . ASN A 1 169 ? -25.321 12.331 27.985 1.00 43.12 169 ASN A O 1
ATOM 1332 N N . SER A 1 170 ? -23.503 11.045 28.176 1.00 46.09 170 SER A N 1
ATOM 1333 C CA . SER A 1 170 ? -23.971 10.233 29.313 1.00 46.09 170 SER A CA 1
ATOM 1334 C C . SER A 1 170 ? -24.025 11.029 30.632 1.00 46.09 170 SER A C 1
ATOM 1336 O O . SER A 1 170 ? -24.120 10.439 31.705 1.00 46.09 170 SER A O 1
ATOM 1338 N N . SER A 1 171 ? -23.956 12.363 30.582 1.00 44.62 171 SER A N 1
ATOM 1339 C CA . SER A 1 171 ? -24.001 13.242 31.757 1.00 44.62 171 SER A CA 1
ATOM 1340 C C . SER A 1 171 ? -25.291 14.063 31.889 1.00 44.62 171 SER A C 1
ATOM 1342 O O . SER A 1 171 ? -25.375 14.931 32.750 1.00 44.62 171 SER A O 1
ATOM 1344 N N . ALA A 1 172 ? -26.336 13.754 31.114 1.00 45.47 172 ALA A N 1
ATOM 1345 C CA . ALA A 1 172 ? -27.674 14.321 31.308 1.00 45.47 172 ALA A CA 1
ATOM 1346 C C . ALA A 1 172 ? -28.620 13.366 32.063 1.00 45.47 172 ALA A C 1
ATOM 1348 O O . ALA A 1 172 ? -29.782 13.222 31.696 1.00 45.47 172 ALA A O 1
ATOM 1349 N N . THR A 1 173 ? -28.151 12.708 33.128 1.00 42.78 173 THR A N 1
ATOM 1350 C CA . THR A 1 173 ? -29.069 12.169 34.144 1.00 42.78 173 THR A CA 1
ATOM 1351 C C . THR A 1 173 ? -29.304 13.282 35.154 1.00 42.78 173 THR A C 1
ATOM 1353 O O . THR A 1 173 ? -28.583 13.425 36.140 1.00 42.78 173 THR A O 1
ATOM 1356 N N . SER A 1 174 ? -30.280 14.132 34.854 1.00 44.91 174 SER A N 1
ATOM 1357 C CA . SER A 1 174 ? -30.841 15.101 35.785 1.00 44.91 174 SER A CA 1
ATOM 1358 C C . SER A 1 174 ? -31.354 14.363 37.020 1.00 44.91 174 SER A C 1
ATOM 1360 O O . SER A 1 174 ? -32.454 13.814 37.038 1.00 44.91 174 SER A O 1
ATOM 1362 N N . VAL A 1 175 ? -30.548 14.362 38.082 1.00 47.31 175 VAL A N 1
ATOM 1363 C CA . VAL A 1 175 ? -31.033 14.115 39.438 1.00 47.31 175 VAL A CA 1
ATOM 1364 C C . VAL A 1 175 ? -31.898 15.319 39.800 1.00 47.31 175 VAL A C 1
ATOM 1366 O O . VAL A 1 175 ? -31.426 16.304 40.360 1.00 47.31 175 VAL A O 1
ATOM 1369 N N . ALA A 1 176 ? -33.171 15.276 39.411 1.00 47.34 176 ALA A N 1
ATOM 1370 C CA . ALA A 1 176 ? -34.178 16.153 39.975 1.00 47.34 176 ALA A CA 1
ATOM 1371 C C . ALA A 1 176 ? -34.462 15.650 41.394 1.00 47.34 176 ALA A C 1
ATOM 1373 O O . ALA A 1 176 ? -35.294 14.774 41.620 1.00 47.34 176 ALA A O 1
ATOM 1374 N N . THR A 1 177 ? -33.719 16.190 42.357 1.00 51.62 177 THR A N 1
ATOM 1375 C CA . THR A 1 177 ? -34.142 16.235 43.754 1.00 51.62 177 THR A CA 1
ATOM 1376 C C . THR A 1 177 ? -35.497 16.928 43.823 1.00 51.62 177 THR A C 1
ATOM 1378 O O . THR A 1 177 ? -35.569 18.148 43.699 1.00 51.62 177 THR A O 1
ATOM 1381 N N . ILE A 1 178 ? -36.562 16.158 44.033 1.00 48.25 178 ILE A N 1
ATOM 1382 C CA . ILE A 1 178 ? -37.819 16.676 44.574 1.00 48.25 178 ILE A CA 1
ATOM 1383 C C . ILE A 1 178 ? -37.843 16.316 46.055 1.00 48.25 178 ILE A C 1
ATOM 1385 O O . ILE A 1 178 ? -38.118 15.186 46.450 1.00 48.25 178 ILE A O 1
ATOM 1389 N N . SER A 1 179 ? -37.448 17.305 46.848 1.00 47.44 179 SER A N 1
ATOM 1390 C CA . SER A 1 179 ? -37.751 17.422 48.265 1.00 47.44 179 SER A CA 1
ATOM 1391 C C . SER A 1 179 ? -38.999 18.295 48.413 1.00 47.44 179 SER A C 1
ATOM 1393 O O . SER A 1 179 ? -39.172 19.242 47.645 1.00 47.44 179 SER A O 1
ATOM 1395 N N . ALA A 1 180 ? -39.760 18.000 49.467 1.00 44.66 180 ALA A N 1
ATOM 1396 C CA . ALA A 1 180 ? -40.821 18.783 50.103 1.00 44.66 180 ALA A CA 1
ATOM 1397 C C . ALA A 1 180 ? -42.253 18.644 49.550 1.00 44.66 180 ALA A C 1
ATOM 1399 O O . ALA A 1 180 ? -42.558 19.017 48.418 1.00 44.66 180 ALA A O 1
ATOM 1400 N N . GLY A 1 181 ? -43.127 18.164 50.445 1.00 42.19 181 GLY A N 1
ATOM 1401 C CA . GLY A 1 181 ? -44.580 18.083 50.337 1.00 42.19 181 GLY A CA 1
ATOM 1402 C C . GLY A 1 181 ? -45.139 17.067 51.316 1.00 42.19 181 GLY A C 1
ATOM 1403 O O . GLY A 1 181 ? -45.758 16.106 50.820 1.00 42.19 181 GLY A O 1
#

Nearest PDB structures (foldseek):
  6ait-assembly1_D  TM=3.914E-01  e=1.547E+00  Escherichia coli K-12
  5waq-assembly1_A  TM=3.496E-01  e=1.051E+00  Neisseria gonorrhoeae FA 1090
  8fiq-assembly1_A  TM=1.937E-01  e=1.215E+00  synthetic construct
  6xns-assembly2_D  TM=1.898E-01  e=5.989E+00  synthetic construct

Sequence (181 aa):
MKNSQAASANNVTSLEVNANLINGLRLSAVQKYQDAALEFDKVDYKKLGKEDKKAVLFTYLLSGKAQKAIDLEQDFAESVVSYYIAVDNLKKVKELKTKNSLINFEIAALDNKHEEVIKLIDQVPLDGRREGIIVNSYLKLNKSEEAKKFAQKVGNKDLLEKISNSTPNSSATSVATISAG

Secondary structure (DSSP, 8-state):
-------SSS---S----HHHHHHHHHHHTT-HHHHHHHHTTS-GGGS-HHHHHHHHHHHHHTT-HHHHHHH-GGGHHH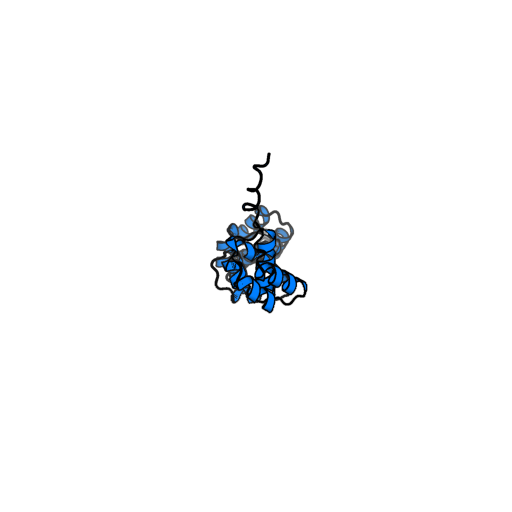HHHHHHHTT-GGGGGG-----HHHHHHHHHHTT-HHHHHHTGGGS---HHHHHHHHHHHHHTT-HHHHHHHHHHHT-HHHHHHHHHHS--TT----------

Mean predicted aligned error: 9.3 Å

Foldseek 3Di:
DDDDDDPPDPPPDPDPPLVLLVVLLVCVVVVVLLVSLVSCVPDPLVPDDPVSNVSNLVSCLSNVNNLVSCVSPVVCVVVNCVVCVVVVRNVCLVVHDDPQLASQLSVCLVVLVLVSVQVSVVRDDDDPVSLVSNLVSCVVVVNLVVSCVSCVVVVPVVSNVVSVVSDDPPPPPPPPDDDDD

pLDDT: mean 87.33, std 19.5, range [37.44, 98.75]

Radius of gyration: 27.42 Å; Cα contacts (8 Å, |Δi|>4): 150; chains: 1; bounding box: 111×30×77 Å

Solvent-accessible surface area (backbone atoms only — not comparable to full-atom values): 10857 Å² total; per-residue (Å²): 135,86,90,85,88,86,87,85,83,88,78,86,61,104,62,79,70,54,62,39,53,57,48,15,52,55,31,42,74,70,67,38,20,61,63,13,37,60,26,46,73,74,45,70,66,88,78,48,53,75,68,56,43,50,54,51,36,51,29,22,41,74,46,70,38,43,60,59,28,33,76,77,36,64,80,48,45,60,59,54,52,52,49,26,52,76,70,76,42,57,72,60,59,70,76,50,90,73,88,51,53,52,60,52,33,54,42,22,57,77,69,67,36,38,71,57,34,60,75,36,53,95,62,40,88,83,45,78,66,55,50,50,52,49,38,50,28,27,48,77,69,73,32,54,67,58,24,49,52,48,28,59,72,73,64,45,62,71,52,48,55,51,52,61,75,68,48,78,76,87,80,75,73,77,80,76,82,83,77,92,134